Protein AF-X0YK26-F1 (afdb_monomer_lite)

InterPro domains:
  IPR007484 Peptidase M28 [PF04389] (53-238)
  IPR039866 Carboxypeptidase Q [PTHR12053] (12-239)

Sequence (239 aa):
GSLRPSYRMGGEIPGIGISLENGSLMRRLAKGRPLKARIKNGSEIVPDTESANIVCELPGSSKKDEWIVVGGHYDGHDIAQGAMDNLSGTVATMELARVLKRYEGKFKRSIRFICFACEEIGVTGSTCYVDLHKDEMKDVAIMLNLELGGLANKDGTQHAAFTVYQPPELKESLEAFGGEIGYPMTVSIGTGAASDHWPFYMQGVPAVTMGAEPSPRQLIVGRGWGHTTADMMDKVDPK

Radius of gyration: 19.97 Å; chains: 1; bounding box: 47×36×60 Å

Structure (mmCIF, N/CA/C/O backbone):
data_AF-X0YK26-F1
#
_entry.id   AF-X0YK26-F1
#
loop_
_atom_site.group_PDB
_atom_site.id
_atom_site.type_symbol
_atom_site.label_atom_id
_atom_site.label_alt_id
_atom_site.label_comp_id
_atom_site.label_asym_id
_atom_site.label_entity_id
_atom_site.label_seq_id
_atom_site.pdbx_PDB_ins_code
_atom_site.Cartn_x
_atom_site.Cartn_y
_atom_site.Cartn_z
_atom_site.occupancy
_atom_site.B_iso_or_equiv
_atom_site.auth_seq_id
_atom_site.auth_comp_id
_atom_site.auth_asym_id
_atom_site.auth_atom_id
_atom_site.pdbx_PDB_model_num
ATOM 1 N N . GLY A 1 1 ? -13.086 -6.870 -10.008 1.00 45.03 1 GLY A N 1
ATOM 2 C CA . GLY A 1 1 ? -12.407 -6.843 -11.325 1.00 45.03 1 GLY A CA 1
ATOM 3 C C . GLY A 1 1 ? -11.543 -5.602 -11.424 1.00 45.03 1 GLY A C 1
ATOM 4 O O . GLY A 1 1 ? -12.049 -4.579 -11.029 1.00 45.03 1 GLY A O 1
ATOM 5 N N . SER A 1 2 ? -10.293 -5.663 -11.912 1.00 47.84 2 SER A N 1
ATOM 6 C CA . SER A 1 2 ? -9.326 -4.533 -11.876 1.00 47.84 2 SER A CA 1
ATOM 7 C C . SER A 1 2 ? -9.874 -3.186 -12.391 1.00 47.84 2 SER A C 1
ATOM 9 O O . SER A 1 2 ? -10.509 -3.127 -13.447 1.00 47.84 2 SER A O 1
ATOM 11 N N . LEU A 1 3 ? -9.564 -2.101 -11.664 1.00 48.28 3 LEU A N 1
ATOM 12 C CA . LEU A 1 3 ? -9.935 -0.716 -11.992 1.00 48.28 3 LEU A CA 1
ATOM 13 C C . LEU A 1 3 ? -9.203 -0.122 -13.200 1.00 48.28 3 LEU A C 1
ATOM 15 O O . LEU A 1 3 ? -9.600 0.950 -13.659 1.00 48.28 3 LEU A O 1
ATOM 19 N N . ARG A 1 4 ? -8.163 -0.774 -13.743 1.00 53.53 4 ARG A N 1
ATOM 20 C CA . ARG A 1 4 ? -7.603 -0.360 -15.038 1.00 53.53 4 ARG A CA 1
ATOM 21 C C . ARG A 1 4 ? -7.969 -1.400 -16.092 1.00 53.53 4 ARG A C 1
ATOM 23 O O . ARG A 1 4 ? -7.341 -2.457 -16.142 1.00 53.53 4 ARG A O 1
ATOM 30 N N . PRO A 1 5 ? -8.941 -1.103 -16.977 1.00 43.94 5 PRO A N 1
ATOM 31 C CA . PRO A 1 5 ? -9.308 -1.982 -18.087 1.00 43.94 5 PRO A CA 1
ATOM 32 C C . PRO A 1 5 ? -8.099 -2.417 -18.928 1.00 43.94 5 PRO A C 1
ATOM 34 O O . PRO A 1 5 ? -8.096 -3.512 -19.484 1.00 43.94 5 PRO A O 1
ATOM 37 N N . SER A 1 6 ? -7.049 -1.588 -18.967 1.00 46.72 6 SER A N 1
ATOM 38 C CA . SER A 1 6 ? -5.783 -1.866 -19.643 1.00 46.72 6 SER A CA 1
ATOM 39 C C . SER A 1 6 ? -5.016 -3.069 -19.089 1.00 46.72 6 SER A C 1
ATOM 41 O O . SER A 1 6 ? -4.272 -3.666 -19.848 1.00 46.72 6 SER A O 1
ATOM 43 N N . TYR A 1 7 ? -5.182 -3.467 -17.822 1.00 52.28 7 TYR A N 1
ATOM 44 C CA . TYR A 1 7 ? -4.507 -4.666 -17.292 1.00 52.28 7 TYR A CA 1
ATOM 45 C C . TYR A 1 7 ? -5.132 -5.978 -17.781 1.00 52.28 7 TYR A C 1
ATOM 47 O O . TYR A 1 7 ? -4.517 -7.032 -17.677 1.00 52.28 7 TYR A O 1
ATOM 55 N N . ARG A 1 8 ? -6.342 -5.926 -18.354 1.00 54.03 8 ARG A N 1
ATOM 56 C CA . ARG A 1 8 ? -7.004 -7.090 -18.965 1.00 54.03 8 ARG A CA 1
ATOM 57 C C . ARG A 1 8 ? -6.688 -7.256 -20.449 1.00 54.03 8 ARG A C 1
ATOM 59 O O . ARG A 1 8 ? -7.060 -8.264 -21.039 1.00 54.03 8 ARG A O 1
ATOM 66 N N . MET A 1 9 ? -6.053 -6.260 -21.057 1.00 60.97 9 MET A N 1
ATOM 67 C CA . MET A 1 9 ? -5.735 -6.236 -22.478 1.00 60.97 9 MET A CA 1
ATOM 68 C C . MET A 1 9 ? -4.218 -6.249 -22.615 1.00 60.97 9 MET A C 1
ATOM 70 O O . MET A 1 9 ? -3.540 -5.362 -22.100 1.00 60.97 9 MET A O 1
ATOM 74 N N . GLY A 1 10 ? -3.670 -7.238 -23.321 1.00 64.88 10 GLY A N 1
ATOM 75 C CA . GLY A 1 10 ? -2.275 -7.159 -23.745 1.00 64.88 10 GLY A CA 1
ATOM 76 C C . GLY A 1 10 ? -2.052 -5.866 -24.532 1.00 64.88 10 GLY A C 1
ATOM 77 O O . GLY A 1 10 ? -2.901 -5.475 -25.335 1.00 64.88 10 GLY A O 1
ATOM 78 N N . GLY A 1 11 ? -0.937 -5.179 -24.284 1.00 73.94 11 GLY A N 1
ATOM 79 C CA . GLY A 1 11 ? -0.598 -3.979 -25.047 1.00 73.94 11 GLY A CA 1
ATOM 80 C C . GLY A 1 11 ? -0.519 -4.286 -26.546 1.00 73.94 11 GLY A C 1
ATOM 81 O O . GLY A 1 11 ? 0.035 -5.309 -26.942 1.00 73.94 11 GLY A O 1
ATOM 82 N N . GLU A 1 12 ? -1.041 -3.389 -27.388 1.00 83.75 12 GLU A N 1
ATOM 83 C CA . GLU A 1 12 ? -1.031 -3.550 -28.855 1.00 83.75 12 GLU A CA 1
ATOM 84 C C . GLU A 1 12 ? 0.388 -3.536 -29.452 1.00 83.75 12 GLU A C 1
ATOM 86 O O . GLU A 1 12 ? 0.613 -3.992 -30.574 1.00 83.75 12 GLU A O 1
ATOM 91 N N . ILE A 1 13 ? 1.359 -3.016 -28.696 1.00 86.44 13 ILE A N 1
ATOM 92 C CA . ILE A 1 13 ? 2.779 -2.979 -29.045 1.00 86.44 13 ILE A CA 1
ATOM 93 C C . ILE A 1 13 ? 3.632 -3.513 -27.883 1.00 86.44 13 ILE A C 1
ATOM 95 O O . ILE A 1 13 ? 3.252 -3.348 -26.721 1.00 86.44 13 ILE A O 1
ATOM 99 N N . PRO A 1 14 ? 4.814 -4.106 -28.151 1.00 86.56 14 PRO A N 1
ATOM 100 C CA . PRO A 1 14 ? 5.713 -4.549 -27.090 1.00 86.56 14 PRO A CA 1
ATOM 101 C C . PRO A 1 14 ? 6.196 -3.383 -26.217 1.00 86.56 14 PRO A C 1
ATOM 103 O O . PRO A 1 14 ? 6.792 -2.430 -26.722 1.00 86.56 14 PRO A O 1
ATOM 106 N N . GLY A 1 15 ? 6.005 -3.500 -24.904 1.00 86.88 15 GLY A N 1
ATOM 107 C CA . GLY A 1 15 ? 6.646 -2.656 -23.897 1.00 86.88 15 GLY A CA 1
ATOM 108 C C . GLY A 1 15 ? 7.780 -3.416 -23.211 1.00 86.88 15 GLY A C 1
ATOM 109 O O . GLY A 1 15 ? 7.588 -4.557 -22.804 1.00 86.88 15 GLY A O 1
ATOM 110 N N . ILE A 1 16 ? 8.959 -2.800 -23.090 1.00 88.94 16 ILE A N 1
ATOM 111 C CA . ILE A 1 16 ? 10.079 -3.341 -22.308 1.00 88.94 16 ILE A CA 1
ATOM 112 C C . ILE A 1 16 ? 10.693 -2.244 -21.437 1.00 88.94 16 ILE A C 1
ATOM 114 O O . ILE A 1 16 ? 10.918 -1.124 -21.900 1.00 88.94 16 ILE A O 1
ATOM 118 N N . GLY A 1 17 ? 10.991 -2.577 -20.182 1.00 89.00 17 GLY A N 1
ATOM 119 C CA . GLY A 1 17 ? 11.878 -1.778 -19.342 1.00 89.00 17 GLY A CA 1
ATOM 120 C C . GLY A 1 17 ? 13.336 -2.049 -19.711 1.00 89.00 17 GLY A C 1
ATOM 121 O O . GLY A 1 17 ? 13.711 -3.185 -19.995 1.00 89.00 17 GLY A O 1
ATOM 122 N N . ILE A 1 18 ? 14.174 -1.012 -19.715 1.00 90.12 18 ILE A N 1
ATOM 123 C CA . ILE A 1 18 ? 15.629 -1.149 -19.862 1.00 90.12 18 ILE A CA 1
ATOM 124 C C . ILE A 1 18 ? 16.327 -0.390 -18.741 1.00 90.12 18 ILE A C 1
ATOM 126 O O . ILE A 1 18 ? 15.810 0.616 -18.255 1.00 90.12 18 ILE A O 1
ATOM 130 N N . SER A 1 19 ? 17.519 -0.849 -18.362 1.00 89.19 19 SER A N 1
ATOM 131 C CA . SER A 1 19 ? 18.312 -0.170 -17.339 1.00 89.19 19 SER A CA 1
ATOM 132 C C . SER A 1 19 ? 18.689 1.253 -17.766 1.00 89.19 19 SER A C 1
ATOM 134 O O . SER A 1 19 ? 18.775 1.573 -18.962 1.00 89.19 19 SER A O 1
ATOM 136 N N . LEU A 1 20 ? 18.964 2.106 -16.779 1.00 86.88 20 LEU A N 1
ATOM 137 C CA . LEU A 1 20 ? 19.408 3.478 -17.009 1.00 86.88 20 LEU A CA 1
ATOM 138 C C . LEU A 1 20 ? 20.693 3.523 -17.851 1.00 86.88 20 LEU A C 1
ATOM 140 O O . LEU A 1 20 ? 20.836 4.384 -18.723 1.00 86.88 20 LEU A O 1
ATOM 144 N N . GLU A 1 21 ? 21.613 2.585 -17.634 1.00 90.69 21 GLU A N 1
ATOM 145 C CA . GLU A 1 21 ? 22.886 2.468 -18.346 1.00 90.69 21 GLU A CA 1
ATOM 146 C C . GLU A 1 21 ? 22.664 2.140 -19.820 1.00 90.69 21 GLU A C 1
ATOM 148 O O . GLU A 1 21 ? 23.225 2.817 -20.687 1.00 90.69 21 GLU A O 1
ATOM 153 N N . ASN A 1 22 ? 21.808 1.154 -20.107 1.00 92.75 22 ASN A N 1
ATOM 154 C CA . ASN A 1 22 ? 21.464 0.762 -21.472 1.00 92.75 22 ASN A CA 1
ATOM 155 C C . ASN A 1 22 ? 20.719 1.887 -22.195 1.00 92.75 22 ASN A C 1
ATOM 157 O O . ASN A 1 22 ? 21.098 2.255 -23.308 1.00 92.75 22 ASN A O 1
ATOM 161 N N . GLY A 1 23 ? 19.735 2.514 -21.545 1.00 92.31 23 GLY A N 1
ATOM 162 C CA . GLY A 1 23 ? 19.043 3.678 -22.099 1.00 92.31 23 GLY A CA 1
ATOM 163 C C . GLY A 1 23 ? 19.998 4.844 -22.376 1.00 92.31 23 GLY A C 1
ATOM 164 O O . GLY A 1 23 ? 19.940 5.470 -23.436 1.00 92.31 23 GLY A O 1
ATOM 165 N N . SER A 1 24 ? 20.940 5.106 -21.468 1.00 92.56 24 SER A N 1
ATOM 166 C CA . SER A 1 24 ? 21.959 6.149 -21.638 1.00 92.56 24 SER A CA 1
ATOM 167 C C . SER A 1 24 ? 22.937 5.828 -22.767 1.00 92.56 24 SER A C 1
ATOM 169 O O . SER A 1 24 ? 23.291 6.714 -23.548 1.00 92.56 24 SER A O 1
ATOM 171 N N . LEU A 1 25 ? 23.355 4.566 -22.901 1.00 93.50 25 LEU A N 1
ATOM 172 C CA . LEU A 1 25 ? 24.178 4.101 -24.015 1.00 93.50 25 LEU A CA 1
ATOM 173 C C . LEU A 1 25 ? 23.450 4.286 -25.348 1.00 93.50 25 LEU A C 1
ATOM 175 O O . LEU A 1 25 ? 24.032 4.847 -26.274 1.00 93.50 25 LEU A O 1
ATOM 179 N N . MET A 1 26 ? 22.177 3.896 -25.434 1.00 93.94 26 MET A N 1
ATOM 180 C CA . MET A 1 26 ? 21.364 4.077 -26.639 1.00 93.94 26 MET A CA 1
ATOM 181 C C . MET A 1 26 ? 21.269 5.553 -27.041 1.00 93.94 26 MET A C 1
ATOM 183 O O . MET A 1 26 ? 21.484 5.875 -28.210 1.00 93.94 26 MET A O 1
ATOM 187 N N . ARG A 1 27 ? 21.051 6.471 -26.084 1.00 92.69 27 ARG A N 1
ATOM 188 C CA . ARG A 1 27 ? 21.063 7.925 -26.351 1.00 92.69 27 ARG A CA 1
ATOM 189 C C . ARG A 1 27 ? 22.420 8.402 -26.882 1.00 92.69 27 ARG A C 1
ATOM 191 O O . ARG A 1 27 ? 22.467 9.153 -27.857 1.00 92.69 27 ARG A O 1
ATOM 198 N N . ARG A 1 28 ? 23.529 7.942 -26.284 1.00 93.62 28 ARG A N 1
ATOM 199 C CA . ARG A 1 28 ? 24.893 8.284 -26.734 1.00 93.62 28 ARG A CA 1
ATOM 200 C C . ARG A 1 28 ? 25.243 7.706 -28.100 1.00 93.62 28 ARG A C 1
ATOM 202 O O . ARG A 1 28 ? 26.009 8.339 -28.815 1.00 93.62 28 ARG A O 1
ATOM 209 N N . LEU A 1 29 ? 24.735 6.524 -28.449 1.00 93.25 29 LEU A N 1
ATOM 210 C CA . LEU A 1 29 ? 24.950 5.902 -29.757 1.00 93.25 29 LEU A CA 1
ATOM 211 C C . LEU A 1 29 ? 24.119 6.578 -30.845 1.00 93.25 29 LEU A C 1
ATOM 213 O O . LEU A 1 29 ? 24.614 6.756 -31.955 1.00 93.25 29 LEU A O 1
ATOM 217 N N . ALA A 1 30 ? 22.894 7.001 -30.520 1.00 95.06 30 ALA A N 1
ATOM 218 C CA . ALA A 1 30 ? 22.038 7.709 -31.458 1.00 95.06 30 ALA A CA 1
ATOM 219 C C . ALA A 1 30 ? 22.698 9.009 -31.952 1.00 95.06 30 ALA A C 1
ATOM 221 O O . ALA A 1 30 ? 22.717 9.246 -33.152 1.00 95.06 30 ALA A O 1
ATOM 222 N N . LYS A 1 31 ? 23.273 9.849 -31.070 1.00 89.75 31 LYS A N 1
ATOM 223 C CA . LYS A 1 31 ? 23.872 11.165 -31.426 1.00 89.75 31 LYS A CA 1
ATOM 224 C C . LYS A 1 31 ? 23.016 11.987 -32.413 1.00 89.75 31 LYS A C 1
ATOM 226 O O . LYS A 1 31 ? 23.538 12.560 -33.366 1.00 89.75 31 LYS A O 1
ATOM 231 N N . GLY A 1 32 ? 21.695 11.994 -32.224 1.00 85.94 32 GLY A N 1
ATOM 232 C CA . GLY A 1 32 ? 20.754 12.675 -33.126 1.00 85.94 32 GLY A CA 1
ATOM 233 C C . GLY A 1 32 ? 20.499 11.966 -34.466 1.00 85.94 32 GLY A C 1
ATOM 234 O O . GLY A 1 32 ? 19.882 12.545 -35.354 1.00 85.94 32 GLY A O 1
ATOM 235 N N . ARG A 1 33 ? 20.958 10.723 -34.630 1.00 92.81 33 ARG A N 1
ATOM 236 C CA . ARG A 1 33 ? 20.727 9.858 -35.793 1.00 92.81 33 ARG A CA 1
ATOM 237 C C . ARG A 1 33 ? 19.807 8.687 -35.422 1.00 92.81 33 ARG A C 1
ATOM 239 O O . ARG A 1 33 ? 19.783 8.281 -34.258 1.00 92.81 33 ARG A O 1
ATOM 246 N N . PRO A 1 34 ? 19.080 8.107 -36.395 1.00 92.25 34 PRO A N 1
ATOM 247 C CA . PRO A 1 34 ? 18.242 6.940 -36.145 1.00 92.25 34 PRO A CA 1
ATOM 248 C C . PRO A 1 34 ? 19.054 5.748 -35.622 1.00 92.25 34 PRO A C 1
ATOM 250 O O . PRO A 1 34 ? 20.021 5.319 -36.254 1.00 92.25 34 PRO A O 1
ATOM 253 N N . LEU A 1 35 ? 18.626 5.186 -34.492 1.00 92.38 35 LEU A N 1
ATOM 254 C CA . LEU A 1 35 ? 19.119 3.917 -33.963 1.00 92.38 35 LEU A CA 1
ATOM 255 C C . LEU A 1 35 ? 18.113 2.819 -34.324 1.00 92.38 35 LEU A C 1
ATOM 257 O O . LEU A 1 35 ? 16.913 2.987 -34.118 1.00 92.38 35 LEU A O 1
ATOM 261 N N . LYS A 1 36 ? 18.594 1.686 -34.840 1.00 92.06 36 LYS A N 1
ATOM 262 C CA . LYS A 1 36 ? 17.766 0.489 -35.024 1.00 92.06 36 LYS A CA 1
ATOM 263 C C . LYS A 1 36 ? 18.002 -0.462 -33.857 1.00 92.06 36 LYS A C 1
ATOM 265 O O . LYS A 1 36 ? 19.142 -0.830 -33.592 1.00 92.06 36 LYS A O 1
ATOM 270 N N . ALA A 1 37 ? 16.926 -0.875 -33.198 1.00 90.19 37 ALA A N 1
ATOM 271 C CA . ALA A 1 37 ? 16.941 -1.890 -32.153 1.00 90.19 37 ALA A CA 1
ATOM 272 C C . ALA A 1 37 ? 16.037 -3.059 -32.558 1.00 90.19 37 ALA A C 1
ATOM 274 O O . ALA A 1 37 ? 15.054 -2.876 -33.275 1.00 90.19 37 ALA A O 1
ATOM 275 N N . ARG A 1 38 ? 16.378 -4.264 -32.099 1.00 91.81 38 ARG A N 1
ATOM 276 C CA . ARG A 1 38 ? 15.528 -5.449 -32.222 1.00 91.81 38 ARG A CA 1
ATOM 277 C C . ARG A 1 38 ? 14.999 -5.786 -30.837 1.00 91.81 38 ARG A C 1
ATOM 279 O O . ARG A 1 38 ? 15.792 -6.025 -29.934 1.00 91.81 38 ARG A O 1
ATOM 286 N N . ILE A 1 39 ? 13.680 -5.829 -30.700 1.00 91.88 39 ILE A N 1
ATOM 287 C CA . ILE A 1 39 ? 13.002 -6.260 -29.479 1.00 91.88 39 ILE A CA 1
ATOM 288 C C . ILE A 1 39 ? 12.497 -7.681 -29.714 1.00 91.88 39 ILE A C 1
ATOM 290 O O . ILE A 1 39 ? 11.896 -7.964 -30.751 1.00 91.88 39 ILE A O 1
ATOM 294 N N . LYS A 1 40 ? 12.764 -8.577 -28.765 1.00 91.06 40 LYS A N 1
ATOM 295 C CA . LYS A 1 40 ? 12.165 -9.909 -28.707 1.00 91.06 40 LYS A CA 1
ATOM 296 C C . LYS A 1 40 ? 11.445 -10.011 -27.370 1.00 91.06 40 LYS A C 1
ATOM 298 O O . LYS A 1 40 ? 12.105 -9.967 -26.339 1.00 91.06 40 LYS A O 1
ATOM 303 N N . ASN A 1 41 ? 10.123 -10.125 -27.411 1.00 88.75 41 ASN A N 1
ATOM 304 C CA . ASN A 1 41 ? 9.299 -10.369 -26.236 1.00 88.75 41 ASN A CA 1
ATOM 305 C C . ASN A 1 41 ? 8.709 -11.781 -26.335 1.00 88.75 41 ASN A C 1
ATOM 307 O O . ASN A 1 41 ? 8.224 -12.157 -27.400 1.00 88.75 41 ASN A O 1
ATOM 311 N N . GLY A 1 42 ? 8.814 -12.552 -25.256 1.00 87.94 42 GLY A N 1
ATOM 312 C CA . GLY A 1 42 ? 8.257 -13.899 -25.138 1.00 87.94 42 GLY A CA 1
ATOM 313 C C . GLY A 1 42 ? 7.149 -14.008 -24.093 1.00 87.94 42 GLY A C 1
ATOM 314 O O . GLY A 1 42 ? 6.788 -15.126 -23.755 1.00 87.94 42 GLY A O 1
ATOM 315 N N . SER A 1 43 ? 6.658 -12.886 -23.551 1.00 86.69 43 SER A N 1
ATOM 316 C CA . SER A 1 43 ? 5.564 -12.883 -22.580 1.00 86.69 43 SER A CA 1
ATOM 317 C C . SER A 1 43 ? 4.291 -13.488 -23.167 1.00 86.69 43 SER A C 1
ATOM 319 O O . SER A 1 43 ? 3.932 -13.221 -24.315 1.00 86.69 43 SER A O 1
ATOM 321 N N . GLU A 1 44 ? 3.587 -14.242 -22.335 1.00 84.69 44 GLU A N 1
ATOM 322 C CA . GLU A 1 44 ? 2.304 -14.863 -22.636 1.00 84.69 44 GLU A CA 1
ATOM 323 C C . GLU A 1 44 ? 1.295 -14.459 -21.557 1.00 84.69 44 GLU A C 1
ATOM 325 O O . GLU A 1 44 ? 1.649 -14.341 -20.384 1.00 84.69 44 GLU A O 1
ATOM 330 N N . ILE A 1 45 ? 0.043 -14.228 -21.956 1.00 82.62 45 ILE A N 1
ATOM 331 C CA . ILE A 1 45 ? -1.065 -14.061 -21.013 1.00 82.62 45 ILE A CA 1
ATOM 332 C C . ILE A 1 45 ? -1.670 -15.441 -20.802 1.00 82.62 45 ILE A C 1
ATOM 334 O O . ILE A 1 45 ? -2.243 -16.003 -21.733 1.00 82.62 45 ILE A O 1
ATOM 338 N N . VAL A 1 46 ? -1.560 -15.959 -19.581 1.00 85.06 46 VAL A N 1
ATOM 339 C CA . VAL A 1 46 ? -2.223 -17.202 -19.181 1.00 85.06 46 VAL A CA 1
ATOM 340 C C . VAL A 1 46 ? -3.576 -16.835 -18.559 1.00 85.06 46 VAL A C 1
ATOM 342 O O . VAL A 1 46 ? -3.595 -16.272 -17.459 1.00 85.06 46 VAL A O 1
ATOM 345 N N . PRO A 1 47 ? -4.704 -17.067 -19.256 1.00 81.19 47 PRO A N 1
ATOM 346 C CA . PRO A 1 47 ? -6.027 -16.752 -18.726 1.00 81.19 47 PRO A CA 1
ATOM 347 C C . PRO A 1 47 ? -6.413 -17.707 -17.589 1.00 81.19 47 PRO A C 1
ATOM 349 O O . PRO A 1 47 ? -5.790 -18.750 -17.402 1.00 81.19 47 PRO A O 1
ATOM 352 N N . ASP A 1 48 ? -7.465 -17.342 -16.853 1.00 83.19 48 ASP A N 1
ATOM 353 C CA . ASP A 1 48 ? -8.118 -18.194 -15.848 1.00 83.19 48 ASP A CA 1
ATOM 354 C C . ASP A 1 48 ? -7.181 -18.713 -14.741 1.00 83.19 48 ASP A C 1
ATOM 356 O O . ASP A 1 48 ? -7.352 -19.808 -14.209 1.00 83.19 48 ASP A O 1
ATOM 360 N N . THR A 1 49 ? -6.178 -17.909 -14.378 1.00 86.44 49 THR A N 1
ATOM 361 C CA . THR A 1 49 ? -5.308 -18.176 -13.230 1.00 86.44 49 THR A CA 1
ATOM 362 C C . THR A 1 49 ? -5.972 -17.730 -11.931 1.00 86.44 49 THR A C 1
ATOM 364 O O . THR A 1 49 ? -6.619 -16.682 -11.862 1.00 86.44 49 THR A O 1
ATOM 367 N N . GLU A 1 50 ? -5.818 -18.542 -10.886 1.00 90.25 50 GLU A N 1
ATOM 368 C CA . GLU A 1 50 ? -6.409 -18.284 -9.576 1.00 90.25 50 GLU A CA 1
ATOM 369 C C . GLU A 1 50 ? -5.376 -17.708 -8.606 1.00 90.25 50 GLU A C 1
ATOM 371 O O . GLU A 1 50 ? -4.219 -18.125 -8.561 1.00 90.25 50 GLU A O 1
ATOM 376 N N . SER A 1 51 ? -5.824 -16.752 -7.799 1.00 94.12 51 SER A N 1
ATOM 377 C CA . SER A 1 51 ? -5.095 -16.202 -6.661 1.00 94.12 51 SER A CA 1
ATOM 378 C C . SER A 1 51 ? -6.101 -15.805 -5.580 1.00 94.12 51 SER A C 1
ATOM 380 O O . SER A 1 51 ? -7.311 -15.808 -5.824 1.00 94.12 51 SER A O 1
ATOM 382 N N . ALA A 1 52 ? -5.634 -15.480 -4.377 1.00 96.69 52 ALA A N 1
ATOM 383 C CA . ALA A 1 52 ? -6.516 -15.196 -3.253 1.00 96.69 52 ALA A CA 1
ATOM 3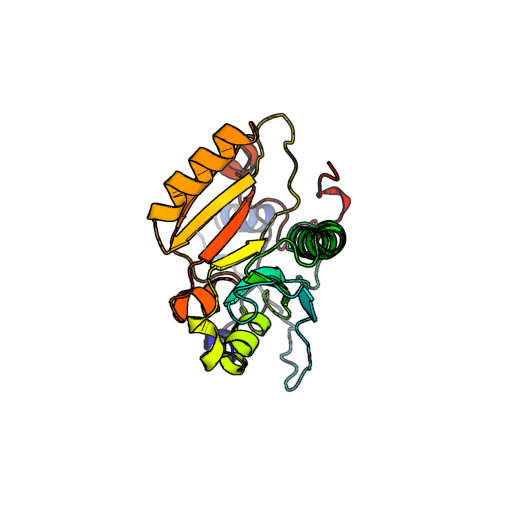84 C C . ALA A 1 52 ? -5.941 -14.129 -2.328 1.00 96.69 52 ALA A C 1
ATOM 386 O O . ALA A 1 52 ? -4.790 -14.205 -1.912 1.00 96.69 52 ALA A O 1
ATOM 387 N N . ASN A 1 53 ? -6.784 -13.180 -1.925 1.00 98.31 53 ASN A N 1
ATOM 388 C CA . ASN A 1 53 ? -6.455 -12.335 -0.783 1.00 98.31 53 ASN A CA 1
ATOM 389 C C . ASN A 1 53 ? -6.479 -13.179 0.494 1.00 98.31 53 ASN A C 1
ATOM 391 O O . ASN A 1 53 ? -7.361 -14.023 0.672 1.00 98.31 53 ASN A O 1
ATOM 395 N N . ILE A 1 54 ? -5.564 -12.895 1.414 1.00 98.44 54 ILE A N 1
ATOM 396 C CA . ILE A 1 54 ? -5.549 -13.508 2.742 1.00 98.44 54 ILE A CA 1
ATOM 397 C C . ILE A 1 54 ? -6.137 -12.497 3.720 1.00 98.44 54 ILE A C 1
ATOM 399 O O . ILE A 1 54 ? -5.612 -11.394 3.856 1.00 98.44 54 ILE A O 1
ATOM 403 N N . VAL A 1 55 ? -7.225 -12.868 4.396 1.00 98.44 55 VAL A N 1
ATOM 404 C CA . VAL A 1 55 ? -7.962 -11.985 5.310 1.00 98.44 55 VAL A CA 1
ATOM 405 C C . VAL A 1 55 ? -7.946 -12.564 6.721 1.00 98.44 55 VAL A C 1
ATOM 407 O O . VAL A 1 55 ? -8.233 -13.743 6.924 1.00 98.44 55 VAL A O 1
ATOM 410 N N . CYS A 1 56 ? -7.629 -11.723 7.702 1.00 97.81 56 CYS A N 1
ATOM 411 C CA . CYS A 1 56 ? -7.684 -12.042 9.125 1.00 97.81 56 CYS A CA 1
ATOM 412 C C . CYS A 1 56 ? -8.431 -10.934 9.873 1.00 97.81 56 CYS A C 1
ATOM 414 O O . CYS A 1 56 ? -8.224 -9.754 9.607 1.00 97.81 56 CYS A O 1
ATOM 416 N N . GLU A 1 57 ? -9.284 -11.298 10.826 1.00 97.94 57 GLU A N 1
ATOM 417 C CA . GLU A 1 57 ? -10.114 -10.346 11.562 1.00 97.94 57 GLU A CA 1
ATOM 418 C C . GLU A 1 57 ? -9.848 -10.408 13.065 1.00 97.94 57 GLU A C 1
ATOM 420 O O . GLU A 1 57 ? -9.735 -11.480 13.664 1.00 97.94 57 GLU A O 1
ATOM 425 N N . LEU A 1 58 ? -9.794 -9.232 13.685 1.00 98.19 58 LEU A N 1
ATOM 426 C CA . LEU A 1 58 ? -9.788 -9.043 15.127 1.00 98.19 58 LEU A CA 1
ATOM 427 C C . LEU A 1 58 ? -11.085 -8.326 15.530 1.00 98.19 58 LEU A C 1
ATOM 429 O O . LEU A 1 58 ? -11.201 -7.119 15.291 1.00 98.19 58 LEU A O 1
ATOM 433 N N . PRO A 1 59 ? -12.056 -9.031 16.137 1.00 97.19 59 PRO A N 1
ATOM 434 C CA . PRO A 1 59 ? -13.338 -8.442 16.497 1.00 97.19 59 PRO A CA 1
ATOM 435 C C . PRO A 1 59 ? -13.220 -7.293 17.505 1.00 97.19 59 PRO A C 1
ATOM 437 O O . PRO A 1 59 ? -12.488 -7.366 18.498 1.00 97.19 59 PRO A O 1
ATOM 440 N N . GLY A 1 60 ? -13.992 -6.238 17.259 1.00 97.00 60 GLY A N 1
ATOM 441 C CA . GLY A 1 60 ? -14.199 -5.128 18.180 1.00 97.00 60 GLY A CA 1
ATOM 442 C C . GLY A 1 60 ? -15.194 -5.454 19.294 1.00 97.00 60 GLY A C 1
ATOM 443 O O . GLY A 1 60 ? -15.800 -6.523 19.345 1.00 97.00 60 GLY A O 1
ATOM 444 N N . SER A 1 61 ? -15.385 -4.491 20.194 1.00 95.88 61 SER A N 1
ATOM 445 C CA . SER A 1 61 ? -16.330 -4.580 21.312 1.00 95.88 61 SER A CA 1
ATOM 446 C C . SER A 1 61 ? -17.675 -3.920 20.987 1.00 95.88 61 SER A C 1
ATOM 448 O O . SER A 1 61 ? -18.642 -4.595 20.649 1.00 95.88 61 SER A O 1
ATOM 450 N N . SER A 1 62 ? -17.759 -2.592 21.090 1.00 96.31 62 SER A N 1
ATOM 451 C CA . SER A 1 62 ? -19.022 -1.843 20.992 1.00 96.31 62 SER A CA 1
ATOM 452 C C . SER A 1 62 ? -19.412 -1.400 19.580 1.00 96.31 62 SER A C 1
ATOM 454 O O . SER A 1 62 ? -20.544 -0.972 19.378 1.00 96.31 62 SER A O 1
ATOM 456 N N . LYS A 1 63 ? -18.497 -1.490 18.612 1.00 97.06 63 LYS A N 1
ATOM 457 C CA . LYS A 1 63 ? -18.680 -1.123 17.197 1.00 97.06 63 LYS A CA 1
ATOM 458 C C . LYS A 1 63 ? -18.143 -2.237 16.290 1.00 97.06 63 LYS A C 1
ATOM 460 O O . LYS A 1 63 ? -17.393 -1.975 15.359 1.00 97.06 63 LYS A O 1
ATOM 465 N N . LYS A 1 64 ? -18.463 -3.492 16.612 1.00 95.81 64 LYS A N 1
ATOM 466 C CA . LYS A 1 64 ? -17.904 -4.686 15.948 1.00 95.81 64 LYS A CA 1
ATOM 467 C C . LYS A 1 64 ? -18.197 -4.781 14.442 1.00 95.81 64 LYS A C 1
ATOM 469 O O . LYS A 1 64 ? -17.459 -5.461 13.741 1.00 95.81 64 LYS A O 1
ATOM 474 N N . ASP A 1 65 ? -19.235 -4.100 13.967 1.00 96.81 65 ASP A N 1
ATOM 475 C CA . ASP A 1 65 ? -19.616 -4.088 12.552 1.00 96.81 65 ASP A CA 1
ATOM 476 C C . ASP A 1 65 ? -18.973 -2.907 11.790 1.00 96.81 65 ASP A C 1
ATOM 478 O O . ASP A 1 65 ? -19.117 -2.811 10.579 1.00 96.81 65 ASP A O 1
ATOM 482 N N . GLU A 1 66 ? -18.232 -2.025 12.482 1.00 98.38 66 GLU A N 1
ATOM 483 C CA . GLU A 1 66 ? -17.379 -0.998 11.869 1.00 98.38 66 GLU A CA 1
ATOM 484 C C . GLU A 1 66 ? -15.928 -1.501 11.790 1.00 98.38 66 GLU A C 1
ATOM 486 O O . GLU A 1 66 ? -15.392 -2.040 12.768 1.00 98.38 66 GLU A O 1
ATOM 491 N N . TRP A 1 67 ? -15.260 -1.247 10.664 1.00 98.56 67 TRP A N 1
ATOM 492 C CA . TRP A 1 67 ? -13.950 -1.823 10.352 1.00 98.56 67 TRP A CA 1
ATOM 493 C C . TRP A 1 67 ? -12.842 -0.778 10.244 1.00 98.56 67 TRP A C 1
ATOM 495 O O . TRP A 1 67 ? -13.001 0.271 9.624 1.00 98.56 67 TRP A O 1
ATOM 505 N N . ILE A 1 68 ? -11.681 -1.094 10.810 1.00 98.50 68 ILE A N 1
ATOM 506 C CA . ILE A 1 68 ? -10.393 -0.528 10.399 1.00 98.50 68 ILE A CA 1
ATOM 507 C C . ILE A 1 68 ? -9.740 -1.576 9.505 1.00 98.50 68 ILE A C 1
ATOM 509 O O . ILE A 1 68 ? -9.487 -2.689 9.965 1.00 98.50 68 ILE A O 1
ATOM 513 N N . VAL A 1 69 ? -9.478 -1.244 8.245 1.00 98.75 69 VAL A N 1
ATOM 514 C CA . VAL A 1 69 ? -8.766 -2.148 7.337 1.00 98.75 69 VAL A CA 1
ATOM 515 C C . VAL A 1 69 ? -7.293 -1.755 7.324 1.00 98.75 69 VAL A C 1
ATOM 517 O O . VAL A 1 69 ? -6.965 -0.577 7.198 1.00 98.75 69 VAL A O 1
ATOM 520 N N . VAL A 1 70 ? -6.410 -2.736 7.490 1.00 98.44 70 VAL A N 1
ATOM 521 C CA . VAL A 1 70 ? -4.956 -2.565 7.403 1.00 98.44 70 VAL A CA 1
ATOM 522 C C . VAL A 1 70 ? -4.412 -3.629 6.464 1.00 98.44 70 VAL A C 1
ATOM 524 O O . VAL A 1 70 ? -4.728 -4.806 6.631 1.00 98.44 70 VAL A O 1
ATOM 527 N N . GLY A 1 71 ? -3.599 -3.256 5.486 1.00 97.44 71 GLY A N 1
ATOM 528 C CA . GLY A 1 71 ? -3.070 -4.250 4.561 1.00 97.44 71 GLY A CA 1
ATOM 529 C C . GLY A 1 71 ? -2.068 -3.713 3.564 1.00 97.44 71 GLY A C 1
ATOM 530 O O . GLY A 1 71 ? -1.875 -2.510 3.469 1.00 97.44 71 GLY A O 1
ATOM 531 N N . GLY A 1 72 ? -1.465 -4.626 2.820 1.00 95.44 72 GLY A N 1
ATOM 532 C CA . GLY A 1 72 ? -0.597 -4.375 1.672 1.00 95.44 72 GLY A CA 1
ATOM 533 C C . GLY A 1 72 ? -0.554 -5.636 0.814 1.00 95.44 72 GLY A C 1
ATOM 534 O O . GLY A 1 72 ? -1.051 -6.688 1.238 1.00 95.44 72 GLY A O 1
ATOM 535 N N . HIS A 1 73 ? -0.013 -5.550 -0.393 1.00 97.00 73 HIS A N 1
ATOM 536 C CA . HIS A 1 73 ? 0.056 -6.717 -1.263 1.00 97.00 73 HIS A CA 1
ATOM 537 C C . HIS A 1 73 ? 1.208 -7.656 -0.906 1.00 97.00 73 HIS A C 1
ATOM 539 O O . HIS A 1 73 ? 2.249 -7.239 -0.392 1.00 97.00 73 HIS A O 1
ATOM 545 N N . TYR A 1 74 ? 0.994 -8.949 -1.159 1.00 96.00 74 TYR A N 1
ATOM 546 C CA . TYR A 1 74 ? 1.994 -9.996 -0.930 1.00 96.00 74 TYR A CA 1
ATOM 547 C C . TYR A 1 74 ? 2.568 -10.576 -2.223 1.00 96.00 74 TYR A C 1
ATOM 549 O O . TYR A 1 74 ? 3.540 -11.331 -2.165 1.00 96.00 74 TYR A O 1
ATOM 557 N N . ASP A 1 75 ? 1.961 -10.277 -3.375 1.00 94.75 75 ASP A N 1
ATOM 558 C CA . ASP A 1 75 ? 2.596 -10.552 -4.657 1.00 94.75 75 ASP A CA 1
ATOM 559 C C . ASP A 1 75 ? 3.728 -9.558 -4.925 1.00 94.75 75 ASP A C 1
ATOM 561 O O . ASP A 1 75 ? 3.837 -8.521 -4.278 1.00 94.75 75 ASP A O 1
ATOM 565 N N . GLY A 1 76 ? 4.585 -9.908 -5.873 1.00 92.44 76 GLY A N 1
ATOM 566 C CA . GLY A 1 76 ? 5.694 -9.088 -6.329 1.00 92.44 76 GLY A CA 1
ATOM 567 C C . GLY A 1 76 ? 6.045 -9.479 -7.759 1.00 92.44 76 GLY A C 1
ATOM 568 O O . GLY A 1 76 ? 5.549 -10.480 -8.291 1.00 92.44 76 GLY A O 1
ATOM 569 N N . HIS A 1 77 ? 6.931 -8.717 -8.387 1.00 91.38 77 HIS A N 1
ATOM 570 C CA . HIS A 1 77 ? 7.426 -9.065 -9.713 1.00 91.38 77 HIS A CA 1
ATOM 571 C C . HIS A 1 77 ? 8.292 -10.339 -9.722 1.00 91.38 77 HIS A C 1
ATOM 573 O O . HIS A 1 77 ? 9.161 -10.547 -8.877 1.00 91.38 77 HIS A O 1
ATOM 579 N N . ASP A 1 78 ? 8.137 -11.146 -10.772 1.00 90.12 78 ASP A N 1
ATOM 580 C CA . ASP A 1 78 ? 8.783 -12.449 -11.009 1.00 90.12 78 ASP A CA 1
ATOM 581 C C . ASP A 1 78 ? 10.307 -12.396 -11.240 1.00 90.12 78 ASP A C 1
ATOM 583 O O . ASP A 1 78 ? 10.963 -13.418 -11.449 1.00 90.12 78 ASP A O 1
ATOM 587 N N . ILE A 1 79 ? 10.890 -11.201 -11.192 1.00 90.75 79 ILE A N 1
ATOM 588 C CA . ILE A 1 79 ? 12.317 -10.945 -11.404 1.00 90.75 79 ILE A CA 1
ATOM 589 C C . ILE A 1 79 ? 13.117 -10.843 -10.098 1.00 90.75 79 ILE A C 1
ATOM 591 O O . ILE A 1 79 ? 14.345 -10.719 -10.149 1.00 90.75 79 ILE A O 1
ATOM 595 N N . ALA A 1 80 ? 12.445 -10.829 -8.943 1.00 92.88 80 ALA A N 1
ATOM 596 C CA . ALA A 1 80 ? 13.060 -10.575 -7.645 1.00 92.88 80 ALA A CA 1
ATOM 597 C C . ALA A 1 80 ? 12.273 -11.223 -6.493 1.00 92.88 80 ALA A C 1
ATOM 599 O O . ALA A 1 80 ? 11.350 -12.001 -6.716 1.00 92.88 80 ALA A O 1
ATOM 600 N N . GLN A 1 81 ? 12.672 -10.933 -5.253 1.00 93.31 81 GLN A N 1
ATOM 601 C CA . GLN A 1 81 ? 11.934 -11.378 -4.069 1.00 93.31 81 GLN A CA 1
ATOM 602 C C . GLN A 1 81 ? 10.770 -10.443 -3.714 1.00 93.31 81 GLN A C 1
ATOM 604 O O . GLN A 1 81 ? 9.920 -10.857 -2.937 1.00 93.31 81 GLN A O 1
ATOM 609 N N . GLY A 1 82 ? 10.741 -9.208 -4.235 1.00 92.94 82 GLY A N 1
ATOM 610 C CA . GLY A 1 82 ? 9.735 -8.206 -3.851 1.00 92.94 82 GLY A CA 1
ATOM 611 C C . GLY A 1 82 ? 9.873 -7.791 -2.384 1.00 92.94 82 GLY A C 1
ATOM 612 O O . GLY A 1 82 ? 8.891 -7.633 -1.663 1.00 92.94 82 GLY A O 1
ATOM 613 N N . ALA A 1 83 ? 11.109 -7.738 -1.877 1.00 92.06 83 ALA A N 1
ATOM 614 C CA . ALA A 1 83 ? 11.369 -7.561 -0.453 1.00 92.06 83 ALA A CA 1
ATOM 615 C C . ALA A 1 83 ? 10.906 -6.182 0.049 1.00 92.06 83 ALA A C 1
ATOM 617 O O . ALA A 1 83 ? 10.265 -6.074 1.097 1.00 92.06 83 ALA A O 1
ATOM 618 N N . MET A 1 84 ? 11.220 -5.129 -0.704 1.00 88.88 84 MET A N 1
ATOM 619 C CA . MET A 1 84 ? 10.732 -3.775 -0.467 1.00 88.88 84 MET A CA 1
ATOM 620 C C . MET A 1 84 ? 9.301 -3.615 -0.976 1.00 88.88 84 MET A C 1
ATOM 622 O O . MET A 1 84 ? 8.502 -3.017 -0.257 1.00 88.88 84 MET A O 1
ATOM 626 N N . ASP A 1 85 ? 9.008 -4.170 -2.154 1.00 91.50 85 ASP A N 1
ATOM 627 C CA . ASP A 1 85 ? 7.745 -4.038 -2.883 1.00 91.50 85 ASP A CA 1
ATOM 628 C C . ASP A 1 85 ? 7.087 -5.418 -3.110 1.00 91.50 85 ASP A C 1
ATOM 630 O O . ASP A 1 85 ? 7.424 -6.145 -4.044 1.00 91.50 85 ASP A O 1
ATOM 634 N N . ASN A 1 86 ? 6.240 -5.901 -2.200 1.00 92.88 86 ASN A N 1
ATOM 635 C CA . ASN A 1 86 ? 5.866 -5.279 -0.923 1.00 92.88 86 ASN A CA 1
ATOM 636 C C . ASN A 1 86 ? 5.836 -6.283 0.244 1.00 92.88 86 ASN A C 1
ATOM 638 O O . ASN A 1 86 ? 5.048 -6.184 1.192 1.00 92.88 86 ASN A O 1
ATOM 642 N N . LEU A 1 87 ? 6.754 -7.258 0.240 1.00 93.19 87 LEU A N 1
ATOM 643 C CA . LEU A 1 87 ? 6.869 -8.209 1.351 1.00 93.19 87 LEU A CA 1
ATOM 644 C C . LEU A 1 87 ? 7.105 -7.506 2.693 1.00 93.19 87 LEU A C 1
ATOM 646 O O . LEU A 1 87 ? 6.605 -7.975 3.715 1.00 93.19 87 LEU A O 1
ATOM 650 N N . SER A 1 88 ? 7.808 -6.369 2.713 1.00 91.31 88 SER A N 1
ATOM 651 C CA . SER A 1 88 ? 7.970 -5.562 3.927 1.00 91.31 88 SER A CA 1
ATOM 652 C C . SER A 1 88 ? 6.630 -5.085 4.516 1.00 91.31 88 SER A C 1
ATOM 654 O O . SER A 1 88 ? 6.407 -5.238 5.721 1.00 91.31 88 SER A O 1
ATOM 656 N N . GLY A 1 89 ? 5.699 -4.594 3.689 1.00 92.81 89 GLY A N 1
ATOM 657 C CA . GLY A 1 89 ? 4.340 -4.229 4.101 1.00 92.81 89 GLY A CA 1
ATOM 658 C C . GLY A 1 89 ? 3.491 -5.431 4.515 1.00 92.81 89 GLY A C 1
ATOM 659 O O . GLY A 1 89 ? 2.774 -5.375 5.521 1.00 92.81 89 GLY A O 1
ATOM 660 N N . THR A 1 90 ? 3.634 -6.558 3.814 1.00 95.19 90 THR A N 1
ATOM 661 C CA . THR A 1 90 ? 2.976 -7.823 4.180 1.00 95.19 90 THR A CA 1
ATOM 662 C C . THR A 1 90 ? 3.421 -8.316 5.559 1.00 95.19 90 THR A C 1
ATOM 664 O O . THR A 1 90 ? 2.585 -8.607 6.418 1.00 95.19 90 THR A O 1
ATOM 667 N N . VAL A 1 91 ? 4.730 -8.355 5.827 1.00 93.81 91 VAL A N 1
ATOM 668 C CA . VAL A 1 91 ? 5.270 -8.782 7.127 1.00 93.81 91 VAL A CA 1
ATOM 669 C C . VAL A 1 91 ? 4.817 -7.841 8.241 1.00 93.81 91 VAL A C 1
ATOM 671 O O . VAL A 1 91 ? 4.409 -8.316 9.302 1.00 93.81 91 VAL A O 1
ATOM 674 N N . ALA A 1 92 ? 4.806 -6.526 8.005 1.00 93.56 92 ALA A N 1
ATOM 675 C CA . ALA A 1 92 ? 4.276 -5.566 8.970 1.00 93.56 92 ALA A CA 1
ATOM 676 C C . ALA A 1 92 ? 2.779 -5.786 9.249 1.00 93.56 92 ALA A C 1
ATOM 678 O O . ALA A 1 92 ? 2.363 -5.752 10.406 1.00 93.56 92 ALA A O 1
ATOM 679 N N . THR A 1 93 ? 1.976 -6.087 8.224 1.00 96.88 93 THR A N 1
ATOM 680 C CA . THR A 1 93 ? 0.549 -6.426 8.378 1.00 96.88 93 THR A CA 1
ATOM 681 C C . THR A 1 93 ? 0.367 -7.667 9.259 1.00 96.88 93 THR A C 1
ATOM 683 O O . THR A 1 93 ? -0.428 -7.656 10.204 1.00 96.88 93 THR A O 1
ATOM 686 N N . MET A 1 94 ? 1.137 -8.728 8.997 1.00 97.31 94 MET A N 1
ATOM 687 C CA . MET A 1 94 ? 1.114 -9.961 9.794 1.00 97.31 94 MET A CA 1
ATOM 688 C C . MET A 1 94 ? 1.556 -9.720 11.245 1.00 97.31 94 MET A C 1
ATOM 690 O O . MET A 1 94 ? 0.951 -10.244 12.184 1.00 97.31 94 MET A O 1
ATOM 694 N N . GLU A 1 95 ? 2.594 -8.909 11.443 1.00 96.38 95 GLU A N 1
ATOM 695 C CA . GLU A 1 95 ? 3.123 -8.578 12.764 1.00 96.38 95 GLU A CA 1
ATOM 696 C C . GLU A 1 95 ? 2.148 -7.710 13.569 1.00 96.38 95 GLU A C 1
ATOM 698 O O . GLU A 1 95 ? 1.931 -7.971 14.756 1.00 96.38 95 GLU A O 1
ATOM 703 N N . LEU A 1 96 ? 1.476 -6.748 12.927 1.00 96.75 96 LEU A N 1
ATOM 704 C CA . LEU A 1 96 ? 0.393 -5.981 13.543 1.00 96.75 96 LEU A CA 1
ATOM 705 C C . LEU A 1 96 ? -0.734 -6.903 14.012 1.00 96.75 96 LEU A C 1
ATOM 707 O O . LEU A 1 96 ? -1.155 -6.797 15.165 1.00 96.75 96 LEU A O 1
ATOM 711 N N . ALA A 1 97 ? -1.173 -7.855 13.183 1.00 98.00 97 ALA A N 1
ATOM 712 C CA . ALA A 1 97 ? -2.189 -8.828 13.581 1.00 98.00 97 ALA A CA 1
ATOM 713 C C . ALA A 1 97 ? -1.753 -9.631 14.822 1.00 98.00 97 ALA A C 1
ATOM 715 O O . ALA A 1 97 ? -2.505 -9.751 15.796 1.00 98.00 97 ALA A O 1
ATOM 716 N N . ARG A 1 98 ? -0.504 -10.119 14.836 1.00 97.94 98 ARG A N 1
ATOM 717 C CA . ARG A 1 98 ? 0.069 -10.880 15.959 1.00 97.94 98 ARG A CA 1
ATOM 718 C C . ARG A 1 98 ? 0.146 -10.055 17.246 1.00 97.94 98 ARG A C 1
ATOM 720 O O . ARG A 1 98 ? -0.209 -10.547 18.319 1.00 97.94 98 ARG A O 1
ATOM 727 N N . VAL A 1 99 ? 0.622 -8.813 17.162 1.00 97.94 99 VAL A N 1
ATOM 728 C CA . VAL A 1 99 ? 0.796 -7.923 18.319 1.00 97.94 99 VAL A CA 1
ATOM 729 C C . VAL A 1 99 ? -0.550 -7.474 18.875 1.00 97.94 99 VAL A C 1
ATOM 731 O O . VAL A 1 99 ? -0.747 -7.533 20.095 1.00 97.94 99 VAL A O 1
ATOM 734 N N . LEU A 1 100 ? -1.473 -7.059 18.001 1.00 97.75 100 LEU A N 1
ATOM 735 C CA . LEU A 1 100 ? -2.769 -6.496 18.379 1.00 97.75 100 LEU A CA 1
ATOM 736 C C . LEU A 1 100 ? -3.744 -7.550 18.906 1.00 97.75 100 LEU A C 1
ATOM 738 O O . LEU A 1 100 ? -4.584 -7.215 19.740 1.00 97.75 100 LEU A O 1
ATOM 742 N N . LYS A 1 101 ? -3.582 -8.830 18.544 1.00 97.25 101 LYS A N 1
ATOM 743 C CA . LYS A 1 101 ? -4.365 -9.934 19.127 1.00 97.25 101 LYS A CA 1
ATOM 744 C C . LYS A 1 101 ? -4.303 -9.968 20.659 1.00 97.25 101 LYS A C 1
ATOM 746 O O . LYS A 1 101 ? -5.287 -10.316 21.303 1.00 97.25 101 LYS A O 1
ATOM 751 N N . ARG A 1 102 ? -3.189 -9.545 21.270 1.00 97.25 102 ARG A N 1
ATOM 752 C CA . ARG A 1 102 ? -3.047 -9.468 22.742 1.00 97.25 102 ARG A CA 1
ATOM 753 C C . ARG A 1 102 ? -3.971 -8.434 23.399 1.00 97.25 102 ARG A C 1
ATOM 755 O O . ARG A 1 102 ? -4.141 -8.459 24.614 1.00 97.25 102 ARG A O 1
ATOM 762 N N . TYR A 1 103 ? -4.557 -7.542 22.606 1.00 95.88 103 TYR A N 1
ATOM 763 C CA . TYR A 1 103 ? -5.477 -6.487 23.029 1.00 95.88 103 TYR A CA 1
ATOM 764 C C . TYR A 1 103 ? -6.910 -6.747 22.543 1.00 95.88 103 TYR A C 1
ATOM 766 O O . TYR A 1 103 ? -7.715 -5.820 22.450 1.00 95.88 103 TYR A O 1
ATOM 774 N N . GLU A 1 104 ? -7.247 -7.997 22.225 1.00 93.50 104 GLU A N 1
ATOM 775 C CA . GLU A 1 104 ? -8.605 -8.389 21.851 1.00 93.50 104 GLU A CA 1
ATOM 776 C C . GLU A 1 104 ? -9.652 -7.862 22.849 1.00 93.50 104 GLU A C 1
ATOM 778 O O . GLU A 1 104 ? -9.451 -7.861 24.067 1.00 93.50 104 GLU A O 1
ATOM 783 N N . GLY A 1 105 ? -10.762 -7.341 22.319 1.00 91.19 105 GLY A N 1
ATOM 784 C CA . GLY A 1 105 ? -11.826 -6.720 23.111 1.00 91.19 105 GLY A CA 1
ATOM 785 C C . GLY A 1 105 ? -11.512 -5.317 23.652 1.00 91.19 105 GLY A C 1
ATOM 786 O O . GLY A 1 105 ? -12.394 -4.693 24.239 1.00 91.19 105 GLY A O 1
ATOM 787 N N . LYS A 1 106 ? -10.297 -4.780 23.455 1.00 96.38 106 LYS A N 1
ATOM 788 C CA . LYS A 1 106 ? -9.957 -3.389 23.825 1.00 96.38 106 LYS A CA 1
ATOM 789 C C . LYS A 1 106 ? -10.338 -2.375 22.752 1.00 96.38 106 LYS A C 1
ATOM 791 O O . LYS A 1 106 ? -10.574 -1.210 23.070 1.00 96.38 106 LYS A O 1
ATOM 796 N N . PHE A 1 107 ? -10.421 -2.804 21.498 1.00 97.00 107 PHE A N 1
ATOM 797 C CA . PHE A 1 107 ? -10.831 -1.944 20.396 1.00 97.00 107 PHE A CA 1
ATOM 798 C C . PHE A 1 107 ? -12.354 -1.839 20.343 1.00 97.00 107 PHE A C 1
ATOM 800 O O . PHE A 1 107 ? -13.075 -2.816 20.555 1.00 97.00 107 PHE A O 1
ATOM 807 N N . LYS A 1 108 ? -12.869 -0.635 20.078 1.00 97.94 108 LYS A N 1
ATOM 808 C CA . LYS A 1 108 ? -14.310 -0.449 19.847 1.00 97.94 108 LYS A CA 1
ATOM 809 C C . LYS A 1 108 ? -14.717 -1.073 18.512 1.00 97.94 108 LYS A C 1
ATOM 811 O O . LYS A 1 108 ? -15.691 -1.813 18.476 1.00 97.94 108 LYS A O 1
ATOM 816 N N . ARG A 1 109 ? -13.949 -0.774 17.462 1.00 98.31 109 ARG A N 1
ATOM 817 C CA . ARG A 1 109 ? -14.119 -1.274 16.091 1.00 98.31 109 ARG A CA 1
ATOM 818 C C . ARG A 1 109 ? -13.377 -2.580 15.876 1.00 98.31 109 ARG A C 1
ATOM 820 O O . ARG A 1 109 ? -12.397 -2.833 16.579 1.00 98.31 109 ARG A O 1
ATOM 827 N N . SER A 1 110 ? -13.836 -3.363 14.911 1.00 98.44 110 SER A N 1
ATOM 828 C CA . SER A 1 110 ? -13.094 -4.525 14.433 1.00 98.44 110 SER A CA 1
ATOM 829 C C . SER A 1 110 ? -11.939 -4.084 13.536 1.00 98.44 110 SER A C 1
ATOM 831 O O . SER A 1 110 ? -11.977 -3.009 12.933 1.00 98.44 110 SER A O 1
ATOM 833 N N . ILE A 1 111 ? -10.892 -4.901 13.466 1.00 98.69 111 ILE A N 1
ATOM 834 C CA . ILE A 1 111 ? -9.737 -4.669 12.595 1.00 98.69 111 ILE A CA 1
ATOM 835 C C . ILE A 1 111 ? -9.652 -5.825 11.606 1.00 98.69 111 ILE A C 1
ATOM 837 O O . ILE A 1 111 ? -9.655 -6.983 12.019 1.00 98.69 111 ILE A O 1
ATOM 841 N N . ARG A 1 112 ? -9.574 -5.516 10.313 1.00 98.56 112 ARG A N 1
ATOM 842 C CA . ARG A 1 112 ? -9.402 -6.498 9.242 1.00 98.56 112 ARG A CA 1
ATOM 843 C C . ARG A 1 112 ? -8.017 -6.315 8.632 1.00 98.56 112 ARG A C 1
ATOM 845 O O . ARG A 1 112 ? -7.717 -5.269 8.064 1.00 98.56 112 ARG A O 1
ATOM 852 N N . PHE A 1 113 ? -7.180 -7.329 8.784 1.00 98.75 113 PHE A N 1
ATOM 853 C CA . PHE A 1 113 ? -5.847 -7.406 8.204 1.00 98.75 113 PHE A CA 1
ATOM 854 C C . PHE A 1 113 ? -5.939 -8.127 6.866 1.00 98.75 113 PHE A C 1
ATOM 856 O O . PHE A 1 113 ? -6.472 -9.239 6.816 1.00 98.75 113 PHE A O 1
ATOM 863 N N . ILE A 1 114 ? -5.446 -7.511 5.794 1.00 98.62 114 ILE A N 1
ATOM 864 C CA . ILE A 1 114 ? -5.541 -8.083 4.449 1.00 98.62 114 ILE A CA 1
ATOM 865 C C . ILE A 1 114 ? -4.167 -8.092 3.787 1.00 98.62 114 ILE A C 1
ATOM 867 O O . ILE A 1 114 ? -3.519 -7.057 3.682 1.00 98.62 114 ILE A O 1
ATOM 871 N N . CYS A 1 115 ? -3.739 -9.264 3.323 1.00 98.44 115 CYS A N 1
ATOM 872 C CA . CYS A 1 115 ? -2.647 -9.378 2.362 1.00 98.44 115 CYS A CA 1
ATOM 873 C C . CYS A 1 115 ? -3.281 -9.504 0.974 1.00 98.44 115 CYS A C 1
ATOM 875 O O . CYS A 1 115 ? -3.923 -10.522 0.683 1.00 98.44 115 CYS A O 1
ATOM 877 N N . PHE A 1 116 ? -3.170 -8.460 0.153 1.00 98.12 116 PHE A N 1
ATOM 878 C CA . PHE A 1 116 ? -3.797 -8.432 -1.168 1.00 98.12 116 PHE A CA 1
ATOM 879 C C . PHE A 1 116 ? -2.976 -9.213 -2.189 1.00 98.12 116 PHE A C 1
ATOM 881 O O . PHE A 1 116 ? -1.749 -9.208 -2.166 1.00 98.12 116 PHE A O 1
ATOM 888 N N . ALA A 1 117 ? -3.678 -9.903 -3.076 1.00 96.12 117 ALA A N 1
ATOM 889 C CA . ALA A 1 117 ? -3.081 -10.584 -4.207 1.00 96.12 117 ALA A CA 1
ATOM 890 C C . ALA A 1 117 ? -3.114 -9.707 -5.460 1.00 96.12 117 ALA A C 1
ATOM 892 O O . ALA A 1 117 ? -4.079 -8.976 -5.697 1.00 96.12 117 ALA A O 1
ATOM 893 N N . CYS A 1 118 ? -2.159 -9.926 -6.356 1.00 93.56 118 CYS A N 1
ATOM 894 C CA . CYS A 1 118 ? -2.192 -9.417 -7.724 1.00 93.56 118 CYS A CA 1
ATOM 895 C C . CYS A 1 118 ? -2.292 -7.880 -7.808 1.00 93.56 118 CYS A C 1
ATOM 897 O O . CYS A 1 118 ? -3.037 -7.357 -8.653 1.00 93.56 118 CYS A O 1
ATOM 899 N N . GLU A 1 119 ? -1.593 -7.158 -6.931 1.00 94.06 119 GLU A N 1
ATOM 900 C CA . GLU A 1 119 ? -1.466 -5.700 -7.019 1.00 94.06 119 GLU A CA 1
ATOM 901 C C . GLU A 1 119 ? -0.614 -5.309 -8.226 1.00 94.06 119 GLU A C 1
ATOM 903 O O . GLU A 1 119 ? -1.061 -4.500 -9.045 1.00 94.06 119 GLU A O 1
ATOM 908 N N . GLU A 1 120 ? 0.510 -5.995 -8.436 1.00 90.94 120 GLU A N 1
ATOM 909 C CA . GLU A 1 120 ? 1.532 -5.619 -9.426 1.00 90.94 120 GLU A CA 1
ATOM 910 C C . GLU A 1 120 ? 1.024 -5.741 -10.870 1.00 90.94 120 GLU A C 1
ATOM 912 O O . GLU A 1 120 ? 1.488 -5.095 -11.816 1.00 90.94 120 GLU A O 1
ATOM 917 N N . ILE A 1 121 ? -0.003 -6.572 -11.046 1.00 87.25 121 ILE A N 1
ATOM 918 C CA . ILE A 1 121 ? -0.721 -6.770 -12.306 1.00 87.25 121 ILE A CA 1
ATOM 919 C C . ILE A 1 121 ? -2.047 -6.000 -12.360 1.00 87.25 121 ILE A C 1
ATOM 921 O O . ILE A 1 121 ? -2.921 -6.310 -13.171 1.00 87.25 121 ILE A O 1
ATOM 925 N N . GLY A 1 122 ? -2.208 -4.981 -11.515 1.00 87.31 122 GLY A N 1
ATOM 926 C CA . GLY A 1 122 ? -3.266 -3.986 -11.628 1.00 87.31 122 GLY A CA 1
ATOM 927 C C . GLY A 1 122 ? -4.257 -3.921 -10.480 1.00 87.31 122 GLY A C 1
ATOM 928 O O . GLY A 1 122 ? -5.453 -3.756 -10.745 1.00 87.31 122 GLY A O 1
ATOM 929 N N . VAL A 1 123 ? -3.795 -4.007 -9.232 1.00 91.69 123 VAL A N 1
ATOM 930 C CA . VAL A 1 123 ? -4.618 -3.778 -8.030 1.00 91.69 123 VAL A CA 1
ATOM 931 C C . VAL A 1 123 ? -5.813 -4.747 -7.999 1.00 91.69 123 VAL A C 1
ATOM 933 O O . VAL A 1 123 ? -6.948 -4.396 -7.666 1.00 91.69 123 VAL A O 1
ATOM 936 N N . THR A 1 124 ? -5.607 -5.977 -8.484 1.00 91.56 124 THR A N 1
ATOM 937 C CA . THR A 1 124 ? -6.711 -6.887 -8.817 1.00 91.56 124 THR A CA 1
ATOM 938 C C . THR A 1 124 ? -7.359 -7.456 -7.564 1.00 91.56 124 THR A C 1
ATOM 940 O O . THR A 1 124 ? -8.590 -7.465 -7.476 1.00 91.56 124 THR A O 1
ATOM 943 N N . GLY A 1 125 ? -6.561 -7.892 -6.587 1.00 95.19 125 GLY A N 1
ATOM 944 C CA . GLY A 1 125 ? -7.052 -8.488 -5.348 1.00 95.19 125 GLY A CA 1
ATOM 945 C C . GLY A 1 125 ? -7.900 -7.524 -4.536 1.00 95.19 125 GLY A C 1
ATOM 946 O O . GLY A 1 125 ? -9.051 -7.846 -4.232 1.00 95.19 125 GLY A O 1
ATOM 947 N N . SER A 1 126 ? -7.391 -6.330 -4.235 1.00 96.62 126 SER A N 1
ATOM 948 C CA . SER A 1 126 ? -8.147 -5.300 -3.508 1.00 96.62 126 SER A CA 1
ATOM 949 C C . SER A 1 126 ? -9.380 -4.827 -4.271 1.00 96.62 126 SER A C 1
ATOM 951 O O . SER A 1 126 ? -10.434 -4.647 -3.660 1.00 96.62 126 SER A O 1
ATOM 953 N N . THR A 1 127 ? -9.324 -4.715 -5.605 1.00 94.88 127 THR A N 1
ATOM 954 C CA . THR A 1 127 ? -10.527 -4.355 -6.369 1.00 94.88 127 THR A CA 1
ATOM 955 C C . THR A 1 127 ? -11.599 -5.438 -6.271 1.00 94.88 127 THR A C 1
ATOM 957 O O . THR A 1 127 ? -12.757 -5.138 -5.996 1.00 94.88 127 THR A O 1
ATOM 960 N N . CYS A 1 128 ? -11.237 -6.710 -6.467 1.00 95.00 128 CYS A N 1
ATOM 961 C CA . CYS A 1 128 ? -12.177 -7.820 -6.305 1.00 95.00 128 CYS A CA 1
ATOM 962 C C . CYS A 1 128 ? -12.726 -7.902 -4.876 1.00 95.00 128 CYS A C 1
ATOM 964 O O . CYS A 1 128 ? -13.908 -8.173 -4.694 1.00 95.00 128 CYS A O 1
ATOM 966 N N . TYR A 1 129 ? -11.894 -7.628 -3.873 1.00 97.44 129 TYR A N 1
ATOM 967 C CA . TYR A 1 129 ? -12.326 -7.578 -2.485 1.00 97.44 129 TYR A CA 1
ATOM 968 C C . TYR A 1 129 ? -13.380 -6.488 -2.250 1.00 97.44 129 TYR A C 1
ATOM 970 O O . TYR A 1 129 ? -14.440 -6.788 -1.704 1.00 97.44 129 TYR A O 1
ATOM 978 N N . VAL A 1 130 ? -13.127 -5.254 -2.699 1.00 97.56 130 VAL A N 1
ATOM 979 C CA . VAL A 1 130 ? -14.072 -4.137 -2.552 1.00 97.56 130 VAL A CA 1
ATOM 980 C C . VAL A 1 130 ? -15.368 -4.392 -3.321 1.00 97.56 130 VAL A C 1
ATOM 982 O O . VAL A 1 130 ? -16.439 -4.118 -2.790 1.00 97.56 130 VAL A O 1
ATOM 985 N N . ASP A 1 131 ? -15.297 -4.968 -4.524 1.00 96.19 131 ASP A N 1
ATOM 986 C CA . ASP A 1 131 ? -16.489 -5.348 -5.294 1.00 96.19 131 ASP A CA 1
ATOM 987 C C . ASP A 1 131 ? -17.362 -6.363 -4.534 1.00 96.19 131 ASP A C 1
ATOM 989 O O . ASP A 1 131 ? -18.585 -6.224 -4.502 1.00 96.19 131 ASP A O 1
ATOM 993 N N . LEU A 1 132 ? -16.742 -7.372 -3.907 1.00 96.94 132 LEU A N 1
ATOM 994 C CA . LEU A 1 132 ? -17.440 -8.409 -3.137 1.00 96.94 132 LEU A CA 1
ATOM 995 C C . LEU A 1 132 ? -18.005 -7.895 -1.805 1.00 96.94 132 LEU A C 1
ATOM 997 O O . LEU A 1 132 ? -19.023 -8.405 -1.350 1.00 96.94 132 LEU A O 1
ATOM 1001 N N . HIS A 1 133 ? -17.371 -6.887 -1.202 1.00 97.12 133 HIS A N 1
ATOM 1002 C CA . HIS A 1 133 ? -17.754 -6.313 0.097 1.00 97.12 133 HIS A CA 1
ATOM 1003 C C . HIS A 1 133 ? -18.341 -4.903 -0.054 1.00 97.12 133 HIS A C 1
ATOM 1005 O O . HIS A 1 133 ? -18.260 -4.083 0.861 1.00 97.12 133 HIS A O 1
ATOM 1011 N N . LYS A 1 134 ? -18.918 -4.585 -1.218 1.00 96.00 134 LYS A N 1
ATOM 1012 C CA . LYS A 1 134 ? -19.358 -3.225 -1.556 1.00 96.00 134 LYS A CA 1
ATOM 1013 C C . LYS A 1 134 ? -20.327 -2.640 -0.528 1.00 96.00 134 LYS A C 1
ATOM 1015 O O . LYS A 1 134 ? -20.210 -1.469 -0.172 1.00 96.00 134 LYS A O 1
ATOM 1020 N N . ASP A 1 135 ? -21.238 -3.465 -0.020 1.00 96.94 135 ASP A N 1
ATOM 1021 C CA . ASP A 1 135 ? -22.237 -3.052 0.969 1.00 96.94 135 ASP A CA 1
ATOM 1022 C C . ASP A 1 135 ? -21.632 -2.763 2.356 1.00 96.94 135 ASP A C 1
ATOM 1024 O O . ASP A 1 135 ? -22.226 -2.007 3.125 1.00 96.94 135 ASP A O 1
ATOM 1028 N N . GLU A 1 136 ? -20.442 -3.300 2.657 1.00 97.00 136 GLU A N 1
ATOM 1029 C CA . GLU A 1 136 ? -19.691 -3.054 3.900 1.00 97.00 136 GLU A CA 1
ATOM 1030 C C . GLU A 1 136 ? -18.820 -1.792 3.827 1.00 97.00 136 GLU A C 1
ATOM 1032 O O . GLU A 1 136 ? -18.373 -1.301 4.860 1.00 97.00 136 GLU A O 1
ATOM 1037 N N . MET A 1 137 ? -18.560 -1.229 2.639 1.00 98.12 137 MET A N 1
ATOM 1038 C CA . MET A 1 137 ? -17.613 -0.108 2.490 1.00 98.12 137 MET A CA 1
ATOM 1039 C C . MET A 1 137 ? -18.025 1.133 3.286 1.00 98.12 137 MET A C 1
ATOM 1041 O O . MET A 1 137 ? -17.171 1.837 3.815 1.00 98.12 137 MET A O 1
ATOM 1045 N N . LYS A 1 138 ? -19.331 1.362 3.451 1.00 97.94 138 LYS A N 1
ATOM 1046 C CA . LYS A 1 138 ? -19.872 2.435 4.302 1.00 97.94 138 LYS A CA 1
ATOM 1047 C C . LYS A 1 138 ? -19.522 2.275 5.791 1.00 97.94 138 LYS A C 1
ATOM 1049 O O . LYS A 1 138 ? -19.555 3.258 6.525 1.00 97.94 138 LYS A O 1
ATOM 1054 N N . ASP A 1 139 ? -19.215 1.052 6.223 1.00 98.38 139 ASP A N 1
ATOM 1055 C CA . ASP A 1 139 ? -18.888 0.695 7.604 1.00 98.38 139 ASP A CA 1
ATOM 1056 C C . ASP A 1 139 ? -17.362 0.586 7.817 1.00 98.38 139 ASP A C 1
ATOM 1058 O O . ASP A 1 139 ? -16.889 0.385 8.940 1.00 98.38 139 ASP A O 1
ATOM 1062 N N . VAL A 1 140 ? -16.559 0.778 6.761 1.00 98.62 140 VAL A N 1
ATOM 1063 C CA . VAL A 1 140 ? -15.101 0.903 6.866 1.00 98.62 140 VAL A CA 1
ATOM 1064 C C . VAL A 1 140 ? -14.744 2.331 7.273 1.00 98.62 140 VAL A C 1
ATOM 1066 O O . VAL A 1 140 ? -14.881 3.281 6.507 1.00 98.62 140 VAL A O 1
ATOM 1069 N N . ALA A 1 141 ? -14.243 2.484 8.496 1.00 98.19 141 ALA A N 1
ATOM 1070 C CA . ALA A 1 141 ? -13.866 3.777 9.055 1.00 98.19 141 ALA A CA 1
ATOM 1071 C C . ALA A 1 141 ? -12.590 4.347 8.418 1.00 98.19 141 ALA A C 1
ATOM 1073 O O . ALA A 1 141 ? -12.460 5.564 8.308 1.00 98.19 141 ALA A O 1
ATOM 1074 N N . ILE A 1 142 ? -11.640 3.481 8.054 1.00 98.25 142 ILE A N 1
ATOM 1075 C CA . ILE A 1 142 ? -10.394 3.851 7.379 1.00 98.25 142 ILE A CA 1
ATOM 1076 C C . ILE A 1 142 ? -9.723 2.616 6.764 1.00 98.25 142 ILE A C 1
ATOM 1078 O O . ILE A 1 142 ? -9.774 1.527 7.342 1.00 98.25 142 ILE A O 1
ATOM 1082 N N . MET A 1 143 ? -9.064 2.813 5.623 1.00 98.19 143 MET A N 1
ATOM 1083 C CA . MET A 1 143 ? -8.105 1.890 5.023 1.00 98.19 143 MET A CA 1
ATOM 1084 C C . MET A 1 143 ? -6.680 2.428 5.208 1.00 98.19 143 MET A C 1
ATOM 1086 O O . MET A 1 143 ? -6.349 3.511 4.717 1.00 98.19 143 MET A O 1
ATOM 1090 N N . LEU A 1 144 ? -5.843 1.664 5.910 1.00 97.56 144 LEU A N 1
ATOM 1091 C CA . LEU A 1 144 ? -4.411 1.903 6.068 1.00 97.56 144 LEU A CA 1
ATOM 1092 C C . LEU A 1 144 ? -3.639 0.935 5.173 1.00 97.56 144 LEU A C 1
ATOM 1094 O O . LEU A 1 144 ? -3.572 -0.264 5.436 1.00 97.56 144 LEU A O 1
ATOM 1098 N N . ASN A 1 145 ? -3.056 1.476 4.116 1.00 97.25 145 ASN A N 1
ATOM 1099 C CA . ASN A 1 145 ? -2.337 0.717 3.112 1.00 97.25 145 ASN A CA 1
ATOM 1100 C C . ASN A 1 145 ? -0.825 0.779 3.363 1.00 97.25 145 ASN A C 1
ATOM 1102 O O . ASN A 1 145 ? -0.261 1.869 3.433 1.00 97.25 145 ASN A O 1
ATOM 1106 N N . LEU A 1 146 ? -0.177 -0.364 3.552 1.00 95.31 146 LEU A N 1
ATOM 1107 C CA . LEU A 1 146 ? 1.217 -0.478 3.969 1.00 95.31 146 LEU A CA 1
ATOM 1108 C C . LEU A 1 146 ? 2.100 -0.773 2.755 1.00 95.31 146 LEU A C 1
ATOM 1110 O O . LEU A 1 146 ? 2.321 -1.927 2.419 1.00 95.31 146 LEU A O 1
ATOM 1114 N N . GLU A 1 147 ? 2.621 0.284 2.139 1.00 88.81 147 GLU A N 1
ATOM 1115 C CA . GLU A 1 147 ? 3.555 0.295 1.000 1.00 88.81 147 GLU A CA 1
ATOM 1116 C C . GLU A 1 147 ? 4.958 0.655 1.497 1.00 88.81 147 GLU A C 1
ATOM 1118 O O . GLU A 1 147 ? 5.532 1.694 1.159 1.00 88.81 147 GLU A O 1
ATOM 1123 N N . LEU A 1 148 ? 5.468 -0.147 2.434 1.00 82.50 148 LEU A N 1
ATOM 1124 C CA . LEU A 1 148 ? 6.524 0.303 3.342 1.00 82.50 148 LEU A CA 1
ATOM 1125 C C . LEU A 1 148 ? 7.871 0.516 2.657 1.00 82.50 148 LEU A C 1
ATOM 1127 O O . LEU A 1 148 ? 8.679 1.281 3.175 1.00 82.50 148 LEU A O 1
ATOM 1131 N N . GLY A 1 149 ? 8.144 -0.137 1.527 1.00 77.56 149 GLY A N 1
ATOM 1132 C CA . GLY A 1 149 ? 9.397 0.062 0.805 1.00 77.56 149 GLY A CA 1
ATOM 1133 C C . GLY A 1 149 ? 10.633 -0.243 1.661 1.00 77.56 149 GLY A C 1
ATOM 1134 O O . GLY A 1 149 ? 11.610 0.499 1.599 1.00 77.56 149 GLY A O 1
ATOM 1135 N N . GLY A 1 150 ? 10.589 -1.289 2.497 1.00 68.06 150 GLY A N 1
ATOM 1136 C CA . GLY A 1 150 ? 11.745 -1.785 3.262 1.00 68.06 150 GLY A CA 1
ATOM 1137 C C . GLY A 1 150 ? 12.286 -0.850 4.354 1.00 68.06 150 GLY A C 1
ATOM 1138 O O . GLY A 1 150 ? 13.492 -0.843 4.603 1.00 68.06 150 GLY A O 1
ATOM 1139 N N . LEU A 1 151 ? 11.413 -0.042 4.957 1.00 66.88 151 LEU A N 1
ATOM 1140 C CA . LEU A 1 151 ? 11.744 1.032 5.895 1.00 66.88 151 LEU A CA 1
ATOM 1141 C C . LEU A 1 151 ? 12.574 0.645 7.129 1.00 66.88 151 LEU A C 1
ATOM 1143 O O . LEU A 1 151 ? 12.130 -0.153 7.944 1.00 66.88 151 LEU A O 1
ATOM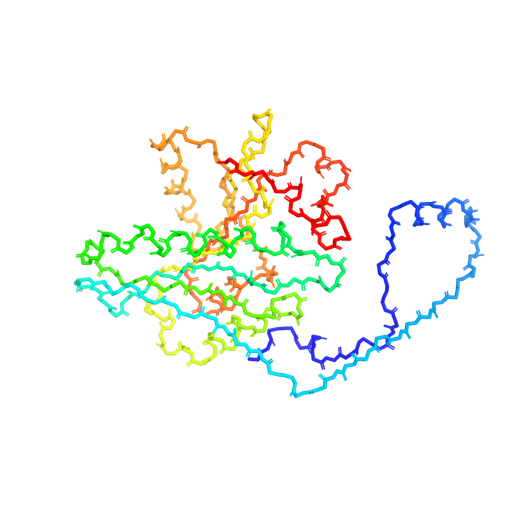 1147 N N . ALA A 1 152 ? 13.646 1.417 7.342 1.00 58.50 152 ALA A N 1
ATOM 1148 C CA . ALA A 1 152 ? 14.091 1.894 8.653 1.00 58.50 152 ALA A CA 1
ATOM 1149 C C . ALA A 1 152 ? 14.644 3.319 8.528 1.00 58.50 152 ALA A C 1
ATOM 1151 O O . ALA A 1 152 ? 14.897 3.809 7.422 1.00 58.50 152 ALA A O 1
ATOM 1152 N N . ASN A 1 153 ? 14.901 3.967 9.669 1.00 63.81 153 ASN A N 1
ATOM 1153 C CA . ASN A 1 153 ? 15.578 5.262 9.730 1.00 63.81 153 ASN A CA 1
ATOM 1154 C C . ASN A 1 153 ? 17.079 5.150 9.436 1.00 63.81 153 ASN A C 1
ATOM 1156 O O . ASN A 1 153 ? 17.936 5.320 10.309 1.00 63.81 153 ASN A O 1
ATOM 1160 N N . LYS A 1 154 ? 17.392 4.813 8.184 1.00 59.78 154 LYS A N 1
ATOM 1161 C CA . LYS A 1 154 ? 18.756 4.627 7.715 1.00 59.78 154 LYS A CA 1
ATOM 1162 C C . LYS A 1 154 ? 19.439 5.986 7.592 1.00 59.78 154 LYS A C 1
ATOM 1164 O O . LYS A 1 154 ? 18.967 6.895 6.903 1.00 59.78 154 LYS A O 1
ATOM 1169 N N . ASP A 1 155 ? 20.540 6.125 8.322 1.00 64.50 155 ASP A N 1
ATOM 1170 C CA . ASP A 1 155 ? 21.385 7.321 8.368 1.00 64.50 155 ASP A CA 1
ATOM 1171 C C . ASP A 1 155 ? 20.678 8.610 8.846 1.00 64.50 155 ASP A C 1
ATOM 1173 O O . ASP A 1 155 ? 21.160 9.711 8.587 1.00 64.50 155 ASP A O 1
ATOM 1177 N N . GLY A 1 156 ? 19.542 8.503 9.552 1.00 64.62 156 GLY A N 1
ATOM 1178 C CA . GLY A 1 156 ? 18.815 9.664 10.083 1.00 64.62 156 GLY A CA 1
ATOM 1179 C C . GLY A 1 156 ? 17.960 10.414 9.054 1.00 64.62 156 GLY A C 1
ATOM 1180 O O . GLY A 1 156 ? 17.465 11.498 9.362 1.00 64.62 156 GLY A O 1
ATOM 1181 N N . THR A 1 157 ? 17.832 9.893 7.828 1.00 67.94 157 THR A N 1
ATOM 1182 C CA . THR A 1 157 ? 17.212 10.620 6.702 1.00 67.94 157 THR A CA 1
ATOM 1183 C C . THR A 1 157 ? 15.943 9.965 6.179 1.00 67.94 157 THR A C 1
ATOM 1185 O O . THR A 1 157 ? 14.981 10.664 5.871 1.00 67.94 157 THR A O 1
ATOM 1188 N N . GLN A 1 158 ? 15.916 8.637 6.108 1.00 77.25 158 GLN A N 1
ATOM 1189 C CA . GLN A 1 158 ? 14.735 7.888 5.699 1.00 77.25 158 GLN A CA 1
ATOM 1190 C C . GLN A 1 158 ? 13.791 7.738 6.897 1.00 77.25 158 GLN A C 1
ATOM 1192 O O . GLN A 1 158 ? 14.246 7.559 8.017 1.00 77.25 158 GLN A O 1
ATOM 1197 N N . HIS A 1 159 ? 12.484 7.866 6.712 1.00 82.00 159 HIS A N 1
ATOM 1198 C CA . HIS A 1 159 ? 11.526 7.736 7.813 1.00 82.00 159 HIS A CA 1
ATOM 1199 C C . HIS A 1 159 ? 10.121 7.437 7.289 1.00 82.00 159 HIS A C 1
ATOM 1201 O O . HIS A 1 159 ? 9.909 7.389 6.078 1.00 82.00 159 HIS A O 1
ATOM 1207 N N . ALA A 1 160 ? 9.171 7.194 8.192 1.00 87.06 160 ALA A N 1
ATOM 1208 C CA . ALA A 1 160 ? 7.793 6.906 7.816 1.00 87.06 160 ALA A CA 1
ATOM 1209 C C . ALA A 1 160 ? 7.162 8.110 7.103 1.00 87.06 160 ALA A C 1
ATOM 1211 O O . ALA A 1 160 ? 7.141 9.215 7.640 1.00 87.06 160 ALA A O 1
ATOM 1212 N N . ALA A 1 161 ? 6.611 7.880 5.920 1.00 90.19 161 ALA A N 1
ATOM 1213 C CA . ALA A 1 161 ? 5.852 8.860 5.165 1.00 90.19 161 ALA A CA 1
ATOM 1214 C C . ALA A 1 161 ? 4.402 8.398 5.049 1.00 90.19 161 ALA A C 1
ATOM 1216 O O . ALA A 1 161 ? 4.116 7.279 4.624 1.00 90.19 161 ALA A O 1
ATOM 1217 N N . PHE A 1 162 ? 3.474 9.280 5.395 1.00 93.50 162 PHE A N 1
ATOM 1218 C CA . PHE A 1 162 ? 2.048 9.063 5.226 1.00 93.50 162 PHE A CA 1
ATOM 1219 C C . PHE A 1 162 ? 1.530 9.928 4.085 1.00 93.50 162 PHE A C 1
ATOM 1221 O O . PHE A 1 162 ? 1.778 11.134 4.017 1.00 93.50 162 PHE A O 1
ATOM 1228 N N . THR A 1 163 ? 0.767 9.309 3.194 1.00 95.19 163 THR A N 1
ATOM 1229 C CA . THR A 1 163 ? -0.006 10.005 2.169 1.00 95.19 163 THR A CA 1
ATOM 1230 C C . THR A 1 163 ? -1.479 9.859 2.501 1.00 95.19 163 THR A C 1
ATOM 1232 O O . THR A 1 163 ? -2.028 8.758 2.447 1.00 95.19 163 THR A O 1
ATOM 1235 N N . VAL A 1 164 ? -2.113 10.971 2.863 1.00 97.06 164 VAL A N 1
ATOM 1236 C CA . VAL A 1 164 ? -3.553 11.065 3.102 1.00 97.06 164 VAL A CA 1
ATOM 1237 C C . VAL A 1 164 ? -4.248 11.336 1.774 1.00 97.06 164 VAL A C 1
ATOM 1239 O O . VAL A 1 164 ? -3.949 12.328 1.109 1.00 97.06 164 VAL A O 1
ATOM 1242 N N . TYR A 1 165 ? -5.192 10.475 1.403 1.00 96.38 165 TYR A N 1
ATOM 1243 C CA . TYR A 1 165 ? -5.992 10.651 0.188 1.00 96.38 165 TYR A CA 1
ATOM 1244 C C . TYR A 1 165 ? -7.342 11.286 0.501 1.00 96.38 165 TYR A C 1
ATOM 1246 O O . TYR A 1 165 ? -7.783 12.187 -0.209 1.00 96.38 165 TYR A O 1
ATOM 1254 N N . GLN A 1 166 ? -7.986 10.838 1.582 1.00 94.75 166 GLN A N 1
ATOM 1255 C CA . GLN A 1 166 ? -9.166 11.488 2.142 1.00 94.75 166 GLN A CA 1
ATOM 1256 C C . GLN A 1 166 ? -9.453 11.018 3.578 1.00 94.75 166 GLN A C 1
ATOM 1258 O O . GLN A 1 166 ? -9.143 9.873 3.915 1.00 94.75 166 GLN A O 1
ATOM 1263 N N . PRO A 1 167 ? -10.122 11.852 4.388 1.00 95.62 167 PRO A N 1
ATOM 1264 C CA . PRO A 1 167 ? -10.302 13.286 4.170 1.00 95.62 167 PRO A CA 1
ATOM 1265 C C . PRO A 1 167 ? -9.005 14.052 4.546 1.00 95.62 167 PRO A C 1
ATOM 1267 O O . PRO A 1 167 ? -8.224 13.557 5.365 1.00 95.62 167 PRO A O 1
ATOM 1270 N N . PRO A 1 168 ? -8.704 15.212 3.928 1.00 95.56 168 PRO A N 1
ATOM 1271 C CA . PRO A 1 168 ? -7.431 15.926 4.117 1.00 95.56 168 PRO A CA 1
ATOM 1272 C C . PRO A 1 168 ? -7.159 16.350 5.570 1.00 95.56 168 PRO A C 1
ATOM 1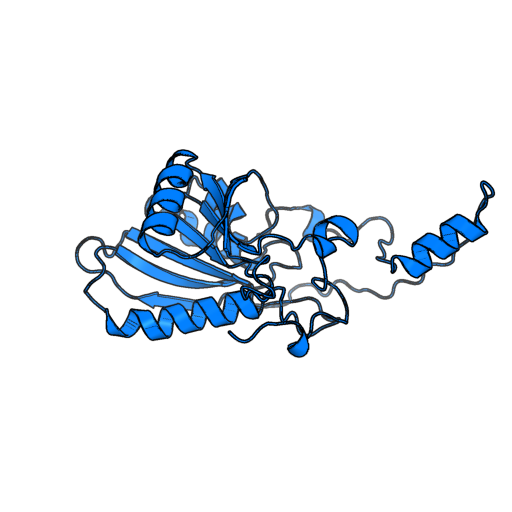274 O O . PRO A 1 168 ? -6.001 16.472 5.964 1.00 95.56 168 PRO A O 1
ATOM 1277 N N . GLU A 1 169 ? -8.199 16.507 6.386 1.00 94.94 169 GLU A N 1
ATOM 1278 C CA . GLU A 1 169 ? -8.139 16.839 7.813 1.00 94.94 169 GLU A CA 1
ATOM 1279 C C . GLU A 1 169 ? -7.438 15.751 8.647 1.00 94.94 169 GLU A C 1
ATOM 1281 O O . GLU A 1 169 ? -6.916 16.036 9.725 1.00 94.94 169 GLU A O 1
ATOM 1286 N N . LEU A 1 170 ? -7.349 14.508 8.146 1.00 96.00 170 LEU A N 1
ATOM 1287 C CA . LEU A 1 170 ? -6.551 13.462 8.798 1.00 96.00 170 LEU A CA 1
ATOM 1288 C C . LEU A 1 170 ? -5.064 13.816 8.866 1.00 96.00 170 LEU A C 1
ATOM 1290 O O . LEU A 1 170 ? -4.365 13.289 9.733 1.00 96.00 170 LEU A O 1
ATOM 1294 N N . LYS A 1 171 ? -4.581 14.709 7.993 1.00 96.50 171 LYS A N 1
ATOM 1295 C CA . LYS A 1 171 ? -3.189 15.157 8.006 1.00 96.50 171 LYS A CA 1
ATOM 1296 C C . LYS A 1 171 ? -2.796 15.715 9.374 1.00 96.50 171 LYS A C 1
ATOM 1298 O O . LYS A 1 171 ? -1.821 15.247 9.951 1.00 96.50 171 LYS A O 1
ATOM 1303 N N . GLU A 1 172 ? -3.580 16.647 9.912 1.00 96.00 172 GLU A N 1
ATOM 1304 C CA . GLU A 1 172 ? -3.278 17.295 11.197 1.00 96.00 172 GLU A CA 1
ATOM 1305 C C . GLU A 1 172 ? -3.280 16.284 12.352 1.00 96.00 172 GLU A C 1
ATOM 1307 O O . GLU A 1 172 ? -2.443 16.347 13.250 1.00 96.00 172 GLU A O 1
ATOM 1312 N N . SER A 1 173 ? -4.187 15.301 12.303 1.00 94.44 173 SER A N 1
ATOM 1313 C CA . SER A 1 173 ? -4.255 14.234 13.309 1.00 94.44 173 SER A CA 1
ATOM 1314 C C . SER A 1 173 ? -3.025 13.321 13.269 1.00 94.44 173 SER A C 1
ATOM 1316 O O . SER A 1 173 ? -2.511 12.941 14.320 1.00 94.44 173 SER A O 1
ATOM 1318 N N . LEU A 1 174 ? -2.535 12.980 12.073 1.00 93.75 174 LEU A N 1
ATOM 1319 C CA . LEU A 1 174 ? -1.324 12.174 11.906 1.00 93.75 174 LEU A CA 1
ATOM 1320 C C . LEU A 1 174 ? -0.061 12.946 12.304 1.00 93.75 174 LEU A C 1
ATOM 1322 O O . LEU A 1 174 ? 0.807 12.378 12.958 1.00 93.75 174 LEU A O 1
ATOM 1326 N N . GLU A 1 175 ? 0.030 14.237 11.977 1.00 94.69 175 GLU A N 1
ATOM 1327 C CA . GLU A 1 175 ? 1.145 15.093 12.407 1.00 94.69 175 GLU A CA 1
ATOM 1328 C C . GLU A 1 175 ? 1.185 15.237 13.936 1.00 94.69 175 GLU A C 1
ATOM 1330 O O . GLU A 1 175 ? 2.250 15.104 14.543 1.00 94.69 175 GLU A O 1
ATOM 1335 N N . ALA A 1 176 ? 0.026 15.436 14.576 1.00 94.38 176 ALA A N 1
ATOM 1336 C CA . ALA A 1 176 ? -0.082 15.479 16.032 1.00 94.38 176 ALA A CA 1
ATOM 1337 C C . ALA A 1 176 ? 0.329 14.145 16.677 1.00 94.38 176 ALA A C 1
ATOM 1339 O O . ALA A 1 176 ? 1.102 14.142 17.636 1.00 94.38 176 ALA A O 1
ATOM 1340 N N . PHE A 1 177 ? -0.126 13.018 16.116 1.00 92.12 177 PHE A N 1
ATOM 1341 C CA . PHE A 1 177 ? 0.292 11.684 16.550 1.00 92.12 177 PHE A CA 1
ATOM 1342 C C . PHE A 1 177 ? 1.808 11.493 16.416 1.00 92.12 177 PHE A C 1
ATOM 1344 O O . PHE A 1 177 ? 2.447 11.006 17.346 1.00 92.12 177 PHE A O 1
ATOM 1351 N N . GLY A 1 178 ? 2.401 11.933 15.303 1.00 89.75 178 GLY A N 1
ATOM 1352 C CA . GLY A 1 178 ? 3.849 11.910 15.100 1.00 89.75 178 GLY A CA 1
ATOM 1353 C C . GLY A 1 178 ? 4.622 12.686 16.159 1.00 89.75 178 GLY A C 1
ATOM 1354 O O . GLY A 1 178 ? 5.618 12.189 16.691 1.00 89.75 178 GLY A O 1
ATOM 1355 N N . GLY A 1 179 ? 4.122 13.870 16.520 1.00 91.44 179 GLY A N 1
ATOM 1356 C CA . GLY A 1 179 ? 4.665 14.677 17.610 1.00 91.44 179 GLY A CA 1
ATOM 1357 C C . GLY A 1 179 ? 4.573 13.990 18.977 1.00 91.44 179 GLY A C 1
ATOM 1358 O O . GLY A 1 179 ? 5.520 14.069 19.755 1.00 91.44 179 GLY A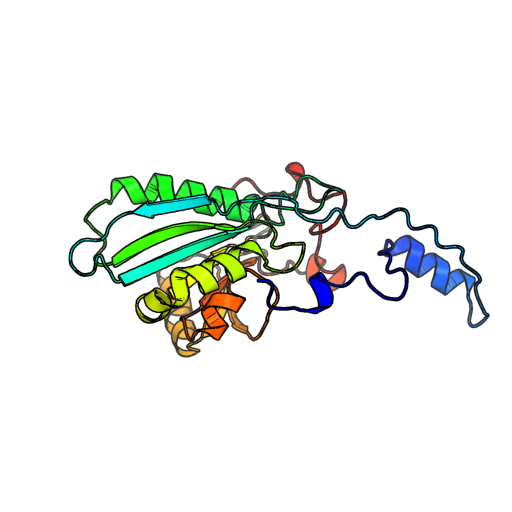 O 1
ATOM 1359 N N . GLU A 1 180 ? 3.472 13.286 19.257 1.00 94.38 180 GLU A N 1
ATOM 1360 C CA . GLU A 1 180 ? 3.269 12.548 20.512 1.00 94.38 180 GLU A CA 1
ATOM 1361 C C . GLU A 1 180 ? 4.216 11.349 20.642 1.00 94.38 180 GLU A C 1
ATOM 1363 O O . GLU A 1 180 ? 4.829 11.157 21.693 1.00 94.38 180 GLU A O 1
ATOM 1368 N N . ILE A 1 181 ? 4.374 10.555 19.577 1.00 91.06 181 ILE A N 1
ATOM 1369 C CA . ILE A 1 181 ? 5.254 9.377 19.608 1.00 91.06 181 ILE A CA 1
ATOM 1370 C C . ILE A 1 181 ? 6.742 9.737 19.501 1.00 91.06 181 ILE A C 1
ATOM 1372 O O . ILE A 1 181 ? 7.596 8.895 19.780 1.00 91.06 181 ILE A O 1
ATOM 1376 N N . GLY A 1 182 ? 7.067 10.965 19.082 1.00 88.38 182 GLY A N 1
ATOM 1377 C CA . GLY A 1 182 ? 8.442 11.447 18.944 1.00 88.38 182 GLY A CA 1
ATOM 1378 C C . GLY A 1 182 ? 9.244 10.749 17.841 1.00 88.38 182 GLY A C 1
ATOM 1379 O O . GLY A 1 182 ? 10.474 10.724 17.900 1.00 88.38 182 GLY A O 1
ATOM 1380 N N . TYR A 1 183 ? 8.570 10.164 16.847 1.00 82.81 183 TYR A N 1
ATOM 1381 C CA . TYR A 1 183 ? 9.201 9.492 15.712 1.00 82.81 183 TYR A CA 1
ATOM 1382 C C . TYR A 1 183 ? 9.151 10.398 14.472 1.00 82.81 183 TYR A C 1
ATOM 1384 O O . TYR A 1 183 ? 8.080 10.932 14.173 1.00 82.81 183 TYR A O 1
ATOM 1392 N N . PRO A 1 184 ? 10.261 10.569 13.727 1.00 82.81 184 PRO A N 1
ATOM 1393 C CA . PRO A 1 184 ? 10.255 11.358 12.500 1.00 82.81 184 PRO A CA 1
ATOM 1394 C C . PRO A 1 184 ? 9.235 10.804 11.504 1.00 82.81 184 PRO A C 1
ATOM 1396 O O . PRO A 1 184 ? 9.309 9.640 11.120 1.00 82.81 184 PRO A O 1
ATOM 1399 N N . MET A 1 185 ? 8.285 11.631 11.080 1.00 87.62 185 MET A N 1
ATOM 1400 C CA . MET A 1 185 ? 7.361 11.272 10.012 1.00 87.62 185 MET A CA 1
ATOM 1401 C C . MET A 1 185 ? 7.033 12.470 9.133 1.00 87.62 185 MET A C 1
ATOM 1403 O O . MET A 1 185 ? 6.953 13.600 9.618 1.00 87.62 185 MET A O 1
ATOM 1407 N N . THR A 1 186 ? 6.801 12.213 7.852 1.00 91.12 186 THR A N 1
ATOM 1408 C CA . THR A 1 186 ? 6.211 13.177 6.924 1.00 91.12 186 THR A CA 1
ATOM 1409 C C . THR A 1 186 ? 4.760 12.814 6.678 1.00 91.12 186 THR A C 1
ATOM 1411 O O . THR A 1 186 ? 4.400 11.644 6.563 1.00 91.12 186 THR A O 1
ATOM 1414 N N . VAL A 1 187 ? 3.901 13.827 6.598 1.00 94.44 187 VAL A N 1
ATOM 1415 C CA . VAL A 1 187 ? 2.497 13.643 6.235 1.00 94.44 187 VAL A CA 1
ATOM 1416 C C . VAL A 1 187 ? 2.172 14.573 5.078 1.00 94.44 187 VAL A C 1
ATOM 1418 O O . VAL A 1 187 ? 2.315 15.796 5.153 1.00 94.44 187 VAL A O 1
ATOM 1421 N N . SER A 1 188 ? 1.736 13.984 3.976 1.00 95.19 188 SER A N 1
ATOM 1422 C CA . SER A 1 188 ? 1.361 14.693 2.760 1.00 95.19 188 SER A CA 1
ATOM 1423 C C . SER A 1 188 ? -0.091 14.408 2.399 1.00 95.19 188 SER A C 1
ATOM 1425 O O . SER A 1 188 ? -0.679 13.420 2.839 1.00 95.19 188 SER A O 1
ATOM 1427 N N . ILE A 1 189 ? -0.675 15.297 1.601 1.00 95.75 189 ILE A N 1
ATOM 1428 C CA . ILE A 1 189 ? -1.948 15.038 0.932 1.00 95.75 189 ILE A CA 1
ATOM 1429 C C . ILE A 1 189 ? -1.609 14.623 -0.491 1.00 95.75 189 ILE A C 1
ATOM 1431 O O . ILE A 1 189 ? -0.845 15.312 -1.172 1.00 95.75 189 ILE A O 1
ATOM 1435 N N . GLY A 1 190 ? -2.164 13.500 -0.926 1.00 90.19 190 GLY A N 1
ATOM 1436 C CA . GLY A 1 190 ? -1.883 12.927 -2.230 1.00 90.19 190 GLY A CA 1
ATOM 1437 C C . GLY A 1 190 ? -3.141 12.641 -3.027 1.00 90.19 190 GLY A C 1
ATOM 1438 O O . GLY A 1 190 ? -4.253 12.565 -2.513 1.00 90.19 190 GLY A O 1
ATOM 1439 N N . THR A 1 191 ? -2.929 12.446 -4.320 1.00 81.81 191 THR A N 1
ATOM 1440 C CA . THR A 1 191 ? -3.900 11.829 -5.221 1.00 81.81 191 THR A CA 1
ATOM 1441 C C . THR A 1 191 ? -3.147 10.757 -5.999 1.00 81.81 191 THR A C 1
ATOM 1443 O O . THR A 1 191 ? -2.001 10.971 -6.397 1.00 81.81 191 THR A O 1
ATOM 1446 N N . GLY A 1 192 ? -3.730 9.573 -6.161 1.00 80.81 192 GLY A N 1
ATOM 1447 C CA . GLY A 1 192 ? -3.027 8.455 -6.778 1.00 80.81 192 GLY A CA 1
ATOM 1448 C C . GLY A 1 192 ? -3.891 7.209 -6.832 1.00 80.81 192 GLY A C 1
ATOM 1449 O O . GLY A 1 192 ? -4.667 6.961 -5.925 1.00 80.81 192 GLY A O 1
ATOM 1450 N N . ALA A 1 193 ? -3.753 6.447 -7.916 1.00 83.69 193 ALA A N 1
ATOM 1451 C CA . ALA A 1 193 ? -4.567 5.267 -8.213 1.00 83.69 193 ALA A CA 1
ATOM 1452 C C . ALA A 1 193 ? -3.720 3.992 -8.352 1.00 83.69 193 ALA A C 1
ATOM 1454 O O . ALA A 1 193 ? -4.024 3.111 -9.161 1.00 83.69 193 ALA A O 1
ATOM 1455 N N . ALA A 1 194 ? -2.568 3.960 -7.685 1.00 80.31 194 ALA A N 1
ATOM 1456 C CA . ALA A 1 194 ? -1.484 3.019 -7.953 1.00 80.31 194 ALA A CA 1
ATOM 1457 C C . ALA A 1 194 ? -1.090 2.209 -6.714 1.00 80.31 194 ALA A C 1
ATOM 1459 O O . ALA A 1 194 ? 0.094 2.144 -6.424 1.00 80.31 194 ALA A O 1
ATOM 1460 N N . SER A 1 195 ? -2.087 1.728 -5.962 1.00 92.50 195 SER A N 1
ATOM 1461 C CA . SER A 1 195 ? -1.951 0.697 -4.923 1.00 92.50 195 SER A CA 1
ATOM 1462 C C . SER A 1 195 ? -3.342 0.317 -4.362 1.00 92.50 195 SER A C 1
ATOM 1464 O O . SER A 1 195 ? -4.356 0.925 -4.733 1.00 92.50 195 SER A O 1
ATOM 1466 N N . ASP A 1 196 ? -3.411 -0.674 -3.471 1.00 96.00 196 ASP A N 1
ATOM 1467 C CA . ASP A 1 196 ? -4.613 -1.314 -2.925 1.00 96.00 196 ASP A CA 1
ATOM 1468 C C . ASP A 1 196 ? -5.563 -0.404 -2.146 1.00 96.00 196 ASP A C 1
ATOM 1470 O O . ASP A 1 196 ? -6.733 -0.743 -1.970 1.00 96.00 196 ASP A O 1
ATOM 1474 N N . HIS A 1 197 ? -5.122 0.778 -1.712 1.00 96.31 197 HIS A N 1
ATOM 1475 C CA . HIS A 1 197 ? -6.027 1.777 -1.132 1.00 96.31 197 HIS A CA 1
ATOM 1476 C C . HIS A 1 197 ? -7.044 2.320 -2.152 1.00 96.31 197 HIS A C 1
ATOM 1478 O O . HIS A 1 197 ? -8.114 2.796 -1.767 1.00 96.31 197 HIS A O 1
ATOM 1484 N N . TRP A 1 198 ? -6.718 2.292 -3.450 1.00 95.25 198 TRP A N 1
ATOM 1485 C CA . TRP A 1 198 ? -7.478 3.004 -4.476 1.00 95.25 198 TRP A CA 1
ATOM 1486 C C . TRP A 1 198 ? -8.928 2.510 -4.632 1.00 95.25 198 TRP A C 1
ATOM 1488 O O . TRP A 1 198 ? -9.832 3.350 -4.633 1.00 95.25 198 TRP A O 1
ATOM 1498 N N . PRO A 1 199 ? -9.220 1.194 -4.693 1.00 95.38 199 PRO A N 1
ATOM 1499 C CA . PRO A 1 199 ? -10.599 0.709 -4.716 1.00 95.38 199 PRO A CA 1
ATOM 1500 C C . PRO A 1 199 ? -11.439 1.163 -3.517 1.00 95.38 199 PRO A C 1
ATOM 1502 O O . PRO A 1 199 ? -12.603 1.516 -3.698 1.00 95.38 199 PRO A O 1
ATOM 1505 N N . PHE A 1 200 ? -10.852 1.221 -2.318 1.00 97.31 200 PHE A N 1
ATOM 1506 C CA . PHE A 1 200 ? -11.527 1.718 -1.113 1.00 97.31 200 PHE A CA 1
ATOM 1507 C C . PHE A 1 200 ? -11.815 3.217 -1.226 1.00 97.31 200 PHE A C 1
ATOM 1509 O O . PHE A 1 200 ? -12.948 3.653 -1.014 1.00 97.31 200 PHE A O 1
ATOM 1516 N N . TYR A 1 201 ? -10.808 3.998 -1.635 1.00 95.88 201 TYR A N 1
ATOM 1517 C CA . TYR A 1 201 ? -10.943 5.433 -1.881 1.00 95.88 201 TYR A CA 1
ATOM 1518 C C . TYR A 1 201 ? -12.098 5.738 -2.849 1.00 95.88 201 TYR A C 1
ATOM 1520 O O . TYR A 1 201 ? -12.922 6.612 -2.577 1.00 95.88 201 TYR A O 1
ATOM 1528 N N . MET A 1 202 ? -12.222 4.956 -3.927 1.00 94.69 202 MET A N 1
ATOM 1529 C CA . MET A 1 202 ? -13.290 5.094 -4.925 1.00 94.69 202 MET A CA 1
ATOM 1530 C C . MET A 1 202 ? -14.699 4.797 -4.388 1.00 94.69 202 MET A C 1
ATOM 1532 O O . MET A 1 202 ? -15.674 5.252 -4.984 1.00 94.69 202 MET A O 1
ATOM 1536 N N . GLN A 1 203 ? -14.828 4.065 -3.277 1.00 96.38 203 GLN A N 1
ATOM 1537 C CA . GLN A 1 203 ? -16.104 3.860 -2.575 1.00 96.38 203 GLN A CA 1
ATOM 1538 C C . GLN A 1 203 ? -16.356 4.908 -1.474 1.00 96.38 203 GLN A C 1
ATOM 1540 O O . GLN A 1 203 ? -17.333 4.798 -0.738 1.00 96.38 203 GLN A O 1
ATOM 1545 N N . GLY A 1 204 ? -15.500 5.930 -1.356 1.00 95.81 204 GLY A N 1
ATOM 1546 C CA . GLY A 1 204 ? -15.617 6.986 -0.346 1.00 95.81 204 GLY A CA 1
ATOM 1547 C C . GLY A 1 204 ? -15.020 6.630 1.018 1.00 95.81 204 GLY A C 1
ATOM 1548 O O . GLY A 1 204 ? -15.213 7.376 1.976 1.00 95.81 204 GLY A O 1
ATOM 1549 N N . VAL A 1 205 ? -14.287 5.517 1.125 1.00 98.06 205 VAL A N 1
ATOM 1550 C CA . VAL A 1 205 ? -13.620 5.113 2.370 1.00 98.06 205 VAL A CA 1
ATOM 1551 C C . VAL A 1 205 ? -12.422 6.035 2.635 1.00 98.06 205 VAL A C 1
ATOM 1553 O O . VAL A 1 205 ? -11.604 6.234 1.726 1.00 98.06 205 VAL A O 1
ATOM 1556 N N . PRO A 1 206 ? -12.261 6.587 3.854 1.00 97.75 206 PRO A N 1
ATOM 1557 C CA . PRO A 1 206 ? -11.041 7.284 4.248 1.00 97.75 206 PRO A CA 1
ATOM 1558 C C . PRO A 1 206 ? -9.804 6.417 4.025 1.00 97.75 206 PRO A C 1
ATOM 1560 O O . PRO A 1 206 ? -9.778 5.258 4.431 1.00 97.75 206 PRO A O 1
ATOM 1563 N N . ALA A 1 207 ? -8.779 6.957 3.376 1.00 97.31 207 ALA A N 1
ATOM 1564 C CA . ALA A 1 207 ? -7.642 6.166 2.922 1.00 97.31 207 ALA A CA 1
ATOM 1565 C C . ALA A 1 207 ? -6.319 6.886 3.174 1.00 97.31 207 ALA A C 1
ATOM 1567 O O . ALA A 1 207 ? -6.150 8.062 2.831 1.00 97.31 207 ALA A O 1
ATOM 1568 N N . VAL A 1 208 ? -5.371 6.143 3.741 1.00 96.75 208 VAL A N 1
ATOM 1569 C CA . VAL A 1 208 ? -3.999 6.584 3.992 1.00 96.75 208 VAL A CA 1
ATOM 1570 C C . VAL A 1 208 ? -3.058 5.482 3.528 1.00 96.75 208 VAL A C 1
ATOM 1572 O O . VAL A 1 208 ? -3.278 4.311 3.823 1.00 96.75 208 VAL A O 1
ATOM 1575 N N . THR A 1 209 ? -2.002 5.847 2.808 1.00 95.12 209 THR A N 1
ATOM 1576 C CA . THR A 1 209 ? -0.879 4.936 2.547 1.00 95.12 209 THR A CA 1
ATOM 1577 C C . THR A 1 209 ? 0.300 5.319 3.424 1.00 95.12 209 THR A C 1
ATOM 1579 O O . THR A 1 209 ? 0.629 6.499 3.530 1.00 95.12 209 THR A O 1
ATOM 1582 N N . MET A 1 210 ? 0.926 4.324 4.036 1.00 92.44 210 MET A N 1
ATOM 1583 C CA . MET A 1 210 ? 2.204 4.440 4.718 1.00 92.44 210 MET A CA 1
ATOM 1584 C C . MET A 1 210 ? 3.289 3.882 3.801 1.00 92.44 210 MET A C 1
ATOM 1586 O O . MET A 1 210 ? 3.194 2.738 3.373 1.00 92.44 210 MET A O 1
ATOM 1590 N N . GLY A 1 211 ? 4.311 4.680 3.529 1.00 89.12 211 GLY A N 1
ATOM 1591 C CA . GLY A 1 211 ? 5.514 4.271 2.818 1.00 89.12 211 GLY A CA 1
ATOM 1592 C C . GLY A 1 211 ? 6.735 4.984 3.372 1.00 89.12 211 GLY A C 1
ATOM 1593 O O . GLY A 1 211 ? 6.697 5.478 4.499 1.00 89.12 211 GLY A O 1
ATOM 1594 N N . ALA A 1 212 ? 7.815 5.042 2.597 1.00 83.94 212 ALA A N 1
ATOM 1595 C CA . ALA A 1 212 ? 9.075 5.643 3.022 1.00 83.94 212 ALA A CA 1
ATOM 1596 C C . ALA A 1 212 ? 9.282 7.054 2.469 1.00 83.94 212 ALA A C 1
ATOM 1598 O O . ALA A 1 212 ? 9.140 7.270 1.264 1.00 83.94 212 ALA A O 1
ATOM 1599 N N . GLU A 1 213 ? 9.734 7.984 3.313 1.00 84.50 213 GLU A N 1
ATOM 1600 C CA . GLU A 1 213 ? 10.306 9.239 2.827 1.00 84.50 213 GLU A CA 1
ATOM 1601 C C . GLU A 1 213 ? 11.564 8.910 2.004 1.00 84.50 213 GLU A C 1
ATOM 1603 O O . GLU A 1 213 ? 12.456 8.211 2.502 1.00 84.50 213 GLU A O 1
ATOM 1608 N N . PRO A 1 214 ? 11.670 9.366 0.745 1.00 78.44 214 PRO A N 1
ATOM 1609 C CA . PRO A 1 214 ? 12.832 9.075 -0.076 1.00 78.44 214 PRO A CA 1
ATOM 1610 C C . PRO A 1 214 ? 14.093 9.720 0.504 1.00 78.44 214 PRO A C 1
ATOM 1612 O O . PRO A 1 214 ? 14.135 10.907 0.822 1.00 78.44 214 PRO A O 1
ATOM 1615 N N . SER A 1 215 ? 15.183 8.956 0.550 1.00 77.25 215 SER A N 1
ATOM 1616 C CA . SER A 1 215 ? 16.504 9.512 0.853 1.00 77.25 215 SER A CA 1
ATOM 1617 C C . SER A 1 215 ? 16.927 10.553 -0.203 1.00 77.25 215 SER A C 1
ATOM 1619 O O . SER A 1 215 ? 16.545 10.437 -1.376 1.00 77.25 215 SER A O 1
ATOM 1621 N N . PRO A 1 216 ? 17.819 11.512 0.127 1.00 80.31 216 PRO A N 1
ATOM 1622 C CA . PRO A 1 216 ? 18.375 12.447 -0.858 1.00 80.31 216 PRO A CA 1
ATOM 1623 C C . PRO A 1 216 ? 18.980 11.752 -2.082 1.00 80.31 216 PRO A C 1
ATOM 1625 O O . PRO A 1 216 ? 18.933 12.270 -3.195 1.00 80.31 216 PRO A O 1
ATOM 1628 N N . ARG A 1 217 ? 19.518 10.540 -1.895 1.00 76.94 217 ARG A N 1
ATOM 1629 C CA . ARG A 1 217 ? 20.012 9.719 -2.998 1.00 76.94 217 ARG A CA 1
ATOM 1630 C C . ARG A 1 217 ? 18.878 9.274 -3.916 1.00 76.94 217 ARG A C 1
ATOM 1632 O O . ARG A 1 217 ? 19.032 9.417 -5.123 1.00 76.94 217 ARG A O 1
ATOM 1639 N N . GLN A 1 218 ? 17.767 8.762 -3.381 1.00 77.81 218 GLN A N 1
ATOM 1640 C CA . GLN A 1 218 ? 16.595 8.361 -4.176 1.00 77.81 218 GLN A CA 1
ATOM 1641 C C . GLN A 1 218 ? 15.994 9.539 -4.951 1.00 77.81 218 GLN A C 1
ATOM 1643 O O . GLN A 1 218 ? 15.611 9.373 -6.105 1.00 77.81 218 GLN A O 1
ATOM 1648 N N . LEU A 1 219 ? 16.021 10.751 -4.394 1.00 77.69 219 LEU A N 1
ATOM 1649 C CA . LEU A 1 219 ? 15.605 11.953 -5.129 1.00 77.69 219 LEU A CA 1
ATOM 1650 C C . LEU A 1 219 ? 16.459 12.220 -6.385 1.00 77.69 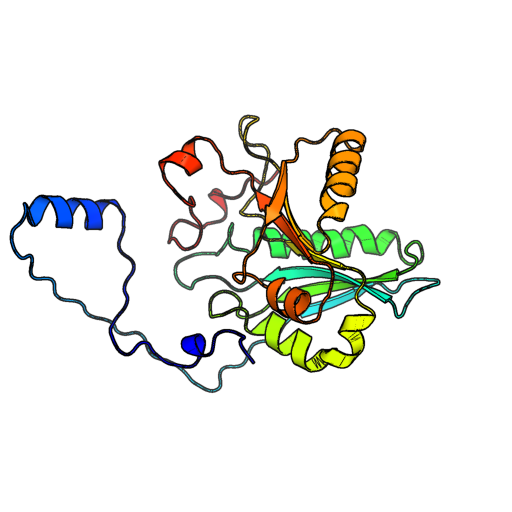219 LEU A C 1
ATOM 1652 O O . LEU A 1 219 ? 15.977 12.834 -7.333 1.00 77.69 219 LEU A O 1
ATOM 1656 N N . ILE A 1 220 ? 17.707 11.741 -6.415 1.00 77.38 220 ILE A N 1
ATOM 1657 C CA . ILE A 1 220 ? 18.634 11.905 -7.546 1.00 77.38 220 ILE A CA 1
ATOM 1658 C C . ILE A 1 220 ? 18.599 10.693 -8.489 1.00 77.38 220 ILE A C 1
ATOM 1660 O O . ILE A 1 220 ? 18.615 10.862 -9.707 1.00 77.38 220 ILE A O 1
ATOM 1664 N N . VAL A 1 221 ? 18.594 9.470 -7.946 1.00 73.69 221 VAL A N 1
ATOM 1665 C CA . VAL A 1 221 ? 18.735 8.228 -8.735 1.00 73.69 221 VAL A CA 1
ATOM 1666 C C . VAL A 1 221 ? 17.401 7.595 -9.138 1.00 73.69 221 VAL A C 1
ATOM 1668 O O . VAL A 1 221 ? 17.389 6.723 -10.003 1.00 73.69 221 VAL A O 1
ATOM 1671 N N . GLY A 1 222 ? 16.288 8.028 -8.541 1.00 75.00 222 GLY A N 1
ATOM 1672 C CA . GLY A 1 222 ? 14.945 7.499 -8.779 1.00 75.00 222 GLY A CA 1
ATOM 1673 C C . GLY A 1 222 ? 14.441 6.574 -7.665 1.00 75.00 222 GLY A C 1
ATOM 1674 O O . GLY A 1 222 ? 14.949 6.579 -6.545 1.00 75.00 222 GLY A O 1
ATOM 1675 N N . ARG A 1 223 ? 13.427 5.757 -7.988 1.00 71.06 223 ARG A N 1
ATOM 1676 C CA . ARG A 1 223 ? 12.631 4.944 -7.040 1.00 71.06 223 ARG A CA 1
ATOM 1677 C C . ARG A 1 223 ? 13.407 3.905 -6.207 1.00 71.06 223 ARG A C 1
ATOM 1679 O O . ARG A 1 223 ? 12.827 3.296 -5.319 1.00 71.06 223 ARG A O 1
ATOM 1686 N N . GLY A 1 224 ? 14.708 3.726 -6.421 1.00 81.69 224 GLY A N 1
ATOM 1687 C CA . GLY A 1 224 ? 15.516 2.761 -5.674 1.00 81.69 224 GLY A CA 1
ATOM 1688 C C . GLY A 1 224 ? 15.442 1.363 -6.284 1.00 81.69 224 GLY A C 1
ATOM 1689 O O . GLY A 1 224 ? 15.669 1.222 -7.484 1.00 81.69 224 GLY A O 1
ATOM 1690 N N . TRP A 1 225 ? 15.198 0.343 -5.455 1.00 86.38 225 TRP A N 1
ATOM 1691 C CA . TRP A 1 225 ? 15.302 -1.068 -5.850 1.00 86.38 225 TRP A CA 1
ATOM 1692 C C . TRP A 1 225 ? 13.980 -1.725 -6.258 1.00 86.38 225 TRP A C 1
ATOM 1694 O O . TRP A 1 225 ? 14.042 -2.745 -6.939 1.00 86.38 225 TRP A O 1
ATOM 1704 N N . GLY A 1 226 ? 12.826 -1.161 -5.885 1.00 87.44 226 GLY A N 1
ATOM 1705 C CA . GLY A 1 226 ? 11.513 -1.717 -6.237 1.00 87.44 226 GLY A CA 1
ATOM 1706 C C . GLY A 1 226 ? 11.361 -1.931 -7.747 1.00 87.44 226 GLY A C 1
ATOM 1707 O O . GLY A 1 226 ? 11.891 -1.150 -8.546 1.00 87.44 226 GLY A O 1
ATOM 1708 N N . HIS A 1 227 ? 10.673 -3.008 -8.137 1.00 90.12 227 HIS A N 1
ATOM 1709 C CA . HIS A 1 227 ? 10.523 -3.463 -9.529 1.00 90.12 227 HIS A CA 1
ATOM 1710 C C . HIS A 1 227 ? 11.860 -3.718 -10.265 1.00 90.12 227 HIS A C 1
ATOM 1712 O O . HIS A 1 227 ? 11.942 -3.619 -11.494 1.00 90.12 227 HIS A O 1
ATOM 1718 N N . THR A 1 228 ? 12.940 -4.037 -9.543 1.00 90.62 228 THR A N 1
ATOM 1719 C CA . THR A 1 228 ? 14.225 -4.436 -10.142 1.00 90.62 228 THR A CA 1
ATOM 1720 C C . THR A 1 228 ? 14.664 -5.804 -9.641 1.00 90.62 228 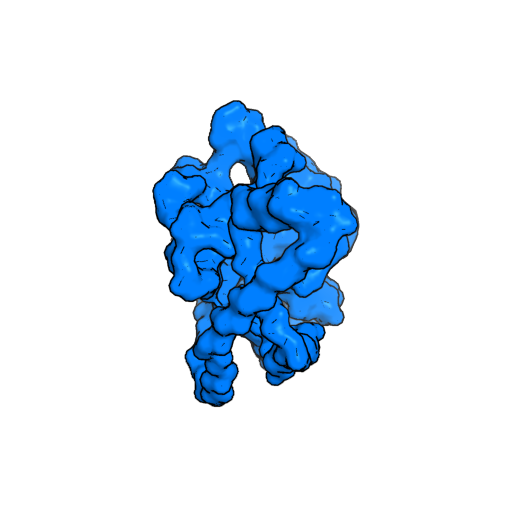THR A C 1
ATOM 1722 O O . THR A 1 228 ? 14.279 -6.234 -8.561 1.00 90.62 228 THR A O 1
ATOM 1725 N N . THR A 1 229 ? 15.581 -6.457 -10.360 1.00 91.81 229 THR A N 1
ATOM 1726 C CA . THR A 1 229 ? 16.217 -7.717 -9.922 1.00 91.81 229 THR A CA 1
ATOM 1727 C C . THR A 1 229 ? 17.029 -7.584 -8.628 1.00 91.81 229 THR A C 1
ATOM 1729 O O . THR A 1 229 ? 17.573 -8.569 -8.140 1.00 91.81 229 THR A O 1
ATOM 1732 N N . ALA A 1 230 ? 17.206 -6.364 -8.115 1.00 91.12 230 ALA A N 1
ATOM 1733 C CA . ALA A 1 230 ? 17.896 -6.093 -6.864 1.00 91.12 230 ALA A CA 1
ATOM 1734 C C . ALA A 1 230 ? 16.931 -5.905 -5.684 1.00 91.12 230 ALA A C 1
ATOM 1736 O O . ALA A 1 230 ? 17.417 -5.657 -4.580 1.00 91.12 230 ALA A O 1
ATOM 1737 N N . ASP A 1 231 ? 15.613 -6.031 -5.891 1.00 91.94 231 ASP A N 1
ATOM 1738 C CA . ASP A 1 231 ? 14.625 -6.023 -4.811 1.00 91.94 231 ASP A CA 1
ATOM 1739 C C . ASP A 1 231 ? 14.666 -7.334 -4.010 1.00 91.94 231 ASP A C 1
ATOM 1741 O O . ASP A 1 231 ? 13.919 -8.290 -4.236 1.00 91.94 231 ASP A O 1
ATOM 1745 N N . MET A 1 232 ? 15.642 -7.386 -3.113 1.00 91.94 232 MET A N 1
ATOM 1746 C CA . MET A 1 232 ? 16.054 -8.561 -2.363 1.00 91.94 232 MET A CA 1
ATOM 1747 C C . MET A 1 232 ? 16.104 -8.231 -0.874 1.00 91.94 232 MET A C 1
ATOM 1749 O O . MET A 1 232 ? 16.261 -7.072 -0.478 1.00 91.94 232 MET A O 1
ATOM 1753 N N . MET A 1 233 ? 16.022 -9.261 -0.032 1.00 90.44 233 MET A N 1
ATOM 1754 C CA . MET A 1 233 ? 15.985 -9.103 1.427 1.00 90.44 233 MET A CA 1
ATOM 1755 C C . MET A 1 233 ? 17.163 -8.305 2.004 1.00 90.44 233 MET A C 1
ATOM 1757 O O . MET A 1 233 ? 17.003 -7.650 3.027 1.00 90.44 233 MET A O 1
ATOM 1761 N N . ASP A 1 234 ? 18.334 -8.301 1.360 1.00 88.94 234 ASP A N 1
ATOM 1762 C CA . ASP A 1 234 ? 19.496 -7.527 1.816 1.00 88.94 234 ASP A CA 1
ATOM 1763 C C . ASP A 1 234 ? 19.344 -6.003 1.635 1.00 88.94 234 ASP A C 1
ATOM 1765 O O . ASP A 1 234 ? 20.199 -5.237 2.090 1.00 88.94 234 ASP A O 1
ATOM 1769 N N . LYS A 1 235 ? 18.275 -5.546 0.966 1.00 86.12 235 LYS A N 1
ATOM 1770 C CA . LYS A 1 235 ? 17.932 -4.121 0.818 1.00 86.12 235 LYS A CA 1
ATOM 1771 C C . LYS A 1 235 ? 16.977 -3.620 1.892 1.00 86.12 235 LYS A C 1
ATOM 1773 O O . LYS A 1 235 ? 16.932 -2.410 2.108 1.00 86.12 235 LYS A O 1
ATOM 1778 N N . VAL A 1 236 ? 16.256 -4.526 2.546 1.00 84.62 236 VAL A N 1
ATOM 1779 C CA . VAL A 1 236 ? 15.348 -4.204 3.647 1.00 84.62 236 VAL A CA 1
ATOM 1780 C C . VAL A 1 236 ? 16.177 -3.958 4.898 1.00 84.62 236 VAL A C 1
ATOM 1782 O O . VAL A 1 236 ? 17.061 -4.748 5.236 1.00 84.62 236 VAL A O 1
ATOM 1785 N N . ASP A 1 237 ? 15.911 -2.852 5.584 1.00 79.06 237 ASP A N 1
ATOM 1786 C CA . ASP A 1 237 ? 16.499 -2.634 6.897 1.00 79.06 237 ASP A CA 1
ATOM 1787 C C . ASP A 1 237 ? 15.669 -3.392 7.949 1.00 79.06 237 ASP A C 1
ATOM 1789 O O . ASP A 1 237 ? 14.456 -3.209 8.022 1.00 79.06 237 ASP A O 1
ATOM 1793 N N . PRO A 1 238 ? 16.279 -4.301 8.729 1.00 70.75 238 PRO A N 1
ATOM 1794 C CA . PRO A 1 238 ? 15.546 -5.115 9.693 1.00 70.75 238 PRO A CA 1
ATOM 1795 C C . PRO A 1 238 ? 15.161 -4.377 10.990 1.00 70.75 238 PRO A C 1
ATOM 1797 O O . PRO A 1 238 ? 14.606 -5.024 11.880 1.00 70.75 238 PRO A O 1
ATOM 1800 N N . LYS A 1 239 ? 15.525 -3.098 11.160 1.00 64.12 239 LYS A N 1
ATOM 1801 C CA . LYS A 1 239 ? 15.302 -2.318 12.393 1.00 64.12 239 LYS A CA 1
ATOM 1802 C C . LYS A 1 239 ? 14.079 -1.415 12.333 1.00 64.12 239 LYS A C 1
ATOM 1804 O O . LYS A 1 239 ? 13.395 -1.339 13.376 1.00 64.12 239 LYS A O 1
#

Foldseek 3Di:
DFPDPVLVDDDPDDDDDDDPVVVVVQVVVCVVHDDDDDDDDDDDDDPPDDDAKDKDKQAEAQLRLAEAEEEFAPDADPLANCQLVPVVSHVVLVVCVVVCNVVRHVHRYMYMRIHAYDLVSGLPRLLVVCVVCVVSLVRYQEYEYESARLDDCPPVFKFKEKEWAPDPVVQVVVVVVCVVVVGDYHYYYDDDCRGSQNSSVVSVHGYMYIYMDDGPVCVVVHDPCGPHSNSYNVSHDPD

Organism: NCBI:txid412755

Secondary structure (DSSP, 8-state):
--S-GGGGS--SS------HHHHHHHHHHHTTSPPP-----------S-----EEEEE--STEEEEEEEEEEE----TTS--IIIIIHHHHHHHHHHHHHGGGTTT-SEEEEEEEES-STTTSHHHHHHHHHTGGGGGGEEEEEEE--TT---GGGT--EEEEEEE-TTHHHHHHHHHHHHT--EEEEE----SSTHHHHHHTT--EEEEEEPPPHHHHHH-STTTTSTT-SGGGS---

pLDDT: mean 89.21, std 11.25, range [43.94, 98.75]